Protein AF-A0A7X6NYE7-F1 (afdb_monomer_lite)

Secondary structure (DSSP, 8-state):
-HHHHHHHHHHHHHH-GGGHHHHHHHHTTEEEEEEEESSS-----TTHHHHHHHTS---HHHHHHHHTTS-HHHHHHHH---EEEEEEETTEEEEEEEEEE-SSS---HHHHHHHHHHHHHHEEEEEE-SS-EEEEETTEEEEEES-------HHHHHHHHHHHHHHHHHHHHHTT--SSS-HHHHHHHHHHHHTT--HHHHHHHHHHHHHHHHHHHHT-HHHHHHHH-HHHHHHHHHHHHHHHHHS-SHHHHHHTTT-HHHHHHHHHHHHHHHHHHHHHHTT-

pLDDT: mean 78.17, std 15.84, range [36.16, 97.31]

Radius of gyration: 19.7 Å; ch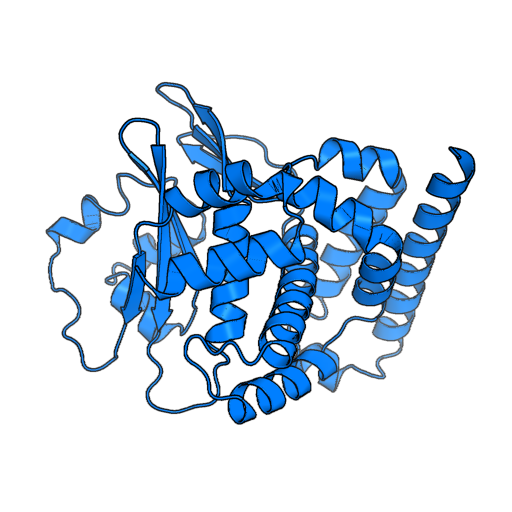ains: 1; bounding box: 49×48×48 Å

Sequence (284 aa):
MEIIDQIKKIFIKFYGKEYEELIVKRLSSLEGIIFYDKKTNVISDTSSKKSYLQHYGITDMNNKIIAEEIPFSKYIIRNGFPGMMSWVEKGNLKTIIYFPRKDQSSINYDYVLIHELLHVLDEHIIIQDEDKVVTRGGFSTMTLVGDYEVEDYEWFNELIHQRISEEIMEYTINLQINLYNTKEERIIAKNKYLKDQNPVIEQFYQTFKQKLIEYKINGHLEKLINDLGKDNFLQFNSWLNKYYTKYSSPTIREIKFNDDERQIMIGEGLSIVAKMRENINYFK

Structure (mmCIF, N/CA/C/O backbone):
data_AF-A0A7X6NYE7-F1
#
_entry.id   AF-A0A7X6NYE7-F1
#
loop_
_atom_site.group_PDB
_atom_site.id
_atom_site.type_symbol
_atom_site.label_atom_id
_atom_site.label_alt_id
_atom_site.label_comp_id
_atom_site.label_asym_id
_atom_site.label_entity_id
_atom_site.label_seq_id
_atom_site.pdbx_PDB_ins_code
_atom_site.Cartn_x
_atom_site.Cartn_y
_atom_site.Cartn_z
_atom_site.occupancy
_atom_site.B_iso_or_equiv
_atom_site.auth_seq_id
_atom_site.auth_comp_id
_atom_site.auth_asym_id
_atom_site.auth_atom_id
_atom_site.pdbx_PDB_model_num
ATOM 1 N N . MET A 1 1 ? -1.422 2.726 23.837 1.00 48.75 1 MET A N 1
ATOM 2 C CA . MET A 1 1 ? -1.817 4.127 23.565 1.00 48.75 1 MET A CA 1
ATOM 3 C C . MET A 1 1 ? -0.652 4.953 23.033 1.00 48.75 1 MET A C 1
ATOM 5 O O . MET A 1 1 ? -0.804 5.505 21.959 1.00 48.75 1 MET A O 1
ATOM 9 N N . GLU A 1 2 ? 0.525 4.953 23.670 1.00 68.69 2 GLU A N 1
ATOM 10 C CA . GLU A 1 2 ? 1.663 5.802 23.252 1.00 68.69 2 GLU A CA 1
ATOM 11 C C . GLU A 1 2 ? 2.150 5.588 21.801 1.00 68.69 2 GLU A C 1
ATOM 13 O O . GLU A 1 2 ? 2.386 6.555 21.081 1.00 68.69 2 GLU A O 1
ATOM 18 N N . ILE A 1 3 ? 2.226 4.337 21.331 1.00 72.38 3 ILE A N 1
ATOM 19 C CA . ILE A 1 3 ? 2.689 4.006 19.968 1.00 72.38 3 ILE A CA 1
ATOM 20 C C . ILE A 1 3 ? 1.735 4.538 18.886 1.00 72.38 3 ILE A C 1
ATOM 22 O O . ILE A 1 3 ? 2.186 5.098 17.891 1.00 72.38 3 ILE A O 1
ATOM 26 N N . ILE A 1 4 ? 0.418 4.443 19.095 1.00 77.31 4 ILE A N 1
ATOM 27 C CA . ILE A 1 4 ? -0.579 4.924 18.123 1.00 77.31 4 ILE A CA 1
ATOM 28 C C . ILE A 1 4 ? -0.537 6.445 17.993 1.00 77.31 4 ILE A C 1
ATOM 30 O O . ILE A 1 4 ? -0.649 6.972 16.889 1.00 77.31 4 ILE A O 1
ATOM 34 N N . ASP A 1 5 ? -0.308 7.162 19.091 1.00 83.44 5 ASP A N 1
ATOM 35 C CA . ASP A 1 5 ? -0.161 8.616 19.038 1.00 83.44 5 ASP A CA 1
ATOM 36 C C . ASP A 1 5 ? 1.131 9.037 18.327 1.00 83.44 5 ASP A C 1
ATOM 38 O O . ASP A 1 5 ? 1.150 10.051 17.624 1.00 83.44 5 ASP A O 1
ATOM 42 N N . GLN A 1 6 ? 2.207 8.251 18.447 1.00 82.62 6 GLN A N 1
ATOM 43 C CA . GLN A 1 6 ? 3.420 8.453 17.651 1.00 82.62 6 GLN A CA 1
ATOM 44 C C . GLN A 1 6 ? 3.164 8.199 16.158 1.00 82.62 6 GLN A C 1
ATOM 46 O O . GLN A 1 6 ? 3.546 9.030 15.336 1.00 82.62 6 GLN A O 1
ATOM 51 N N . ILE A 1 7 ? 2.458 7.122 15.805 1.00 85.88 7 ILE A N 1
ATOM 52 C CA . ILE A 1 7 ? 2.078 6.801 14.418 1.00 85.88 7 ILE A CA 1
ATOM 53 C C . ILE A 1 7 ? 1.218 7.906 13.809 1.00 85.88 7 ILE A C 1
ATOM 55 O O . ILE A 1 7 ? 1.523 8.379 12.718 1.00 85.88 7 ILE A O 1
ATOM 59 N N . LYS A 1 8 ? 0.194 8.384 14.527 1.00 90.44 8 LYS A N 1
ATOM 60 C CA . LYS A 1 8 ? -0.634 9.515 14.079 1.00 90.44 8 LYS A CA 1
ATOM 61 C C . LYS A 1 8 ? 0.237 10.722 13.751 1.00 90.44 8 LYS A C 1
ATOM 63 O O . LYS A 1 8 ? 0.111 11.290 12.674 1.00 90.44 8 LYS A O 1
ATOM 68 N N . LYS A 1 9 ? 1.173 11.084 14.635 1.00 89.88 9 LYS A N 1
ATOM 69 C CA . LYS A 1 9 ? 2.107 12.196 14.392 1.00 89.88 9 LYS A CA 1
ATOM 70 C C . LYS A 1 9 ? 2.993 11.956 13.169 1.00 89.88 9 LYS A C 1
ATOM 72 O O . LYS A 1 9 ? 3.244 12.905 12.432 1.00 89.88 9 LYS A O 1
ATOM 77 N N . ILE A 1 10 ? 3.471 10.728 12.957 1.00 90.69 10 ILE A N 1
ATOM 78 C CA . ILE A 1 10 ? 4.264 10.361 11.775 1.00 90.69 10 ILE A CA 1
ATOM 79 C C . ILE A 1 10 ? 3.429 10.552 10.506 1.00 90.69 10 ILE A C 1
ATOM 81 O O . ILE A 1 10 ? 3.863 11.262 9.604 1.00 90.69 10 ILE A O 1
ATOM 85 N N . PHE A 1 11 ? 2.223 9.987 10.458 1.00 92.88 11 PHE A N 1
ATOM 86 C CA . PHE A 1 11 ? 1.349 10.069 9.288 1.00 92.88 11 PHE A CA 1
ATOM 87 C C . PHE A 1 11 ? 0.887 11.499 9.012 1.00 92.88 11 PHE A C 1
ATOM 89 O O . PHE A 1 11 ? 0.953 11.928 7.869 1.00 92.88 11 PHE A O 1
ATOM 96 N N . ILE A 1 12 ? 0.517 12.277 10.034 1.00 93.62 12 ILE A N 1
ATOM 97 C CA . ILE A 1 12 ? 0.146 13.694 9.871 1.00 93.62 12 ILE A CA 1
ATOM 98 C C . ILE A 1 12 ? 1.310 14.493 9.285 1.00 93.62 12 ILE A C 1
ATOM 100 O O . ILE A 1 12 ? 1.116 15.335 8.415 1.00 93.62 12 ILE A O 1
ATOM 104 N N . LYS A 1 13 ? 2.539 14.238 9.742 1.00 91.25 13 LYS A N 1
ATOM 105 C CA . LYS A 1 13 ? 3.715 14.913 9.188 1.00 91.25 13 LYS A CA 1
ATOM 106 C C . LYS A 1 13 ? 4.040 14.475 7.760 1.00 91.25 13 LYS A C 1
ATOM 108 O O . LYS A 1 13 ? 4.540 15.294 6.999 1.00 91.25 13 LYS A O 1
ATOM 113 N N . PHE A 1 14 ? 3.805 13.208 7.427 1.00 92.62 14 PHE A N 1
ATOM 114 C CA . PHE A 1 14 ? 4.078 12.660 6.101 1.00 92.62 14 PHE A CA 1
ATOM 115 C C . PHE A 1 14 ? 3.041 13.107 5.063 1.00 92.62 14 PHE A C 1
ATOM 117 O O . PHE A 1 14 ? 3.412 13.610 4.008 1.00 92.62 14 PHE A O 1
ATOM 124 N N . TYR A 1 15 ? 1.753 12.946 5.372 1.00 91.75 15 TYR A N 1
ATOM 125 C CA . TYR A 1 15 ? 0.650 13.256 4.462 1.00 91.75 15 TYR A CA 1
ATOM 126 C C . TYR A 1 15 ? 0.283 14.739 4.441 1.00 91.75 15 TYR A C 1
ATOM 128 O O . TYR A 1 15 ? -0.167 15.223 3.410 1.00 91.75 15 TYR A O 1
ATOM 136 N N . GLY A 1 16 ? 0.465 15.451 5.555 1.00 92.69 16 GLY A N 1
ATOM 137 C CA . GLY A 1 16 ? 0.069 16.849 5.699 1.00 92.69 16 GLY A CA 1
ATOM 138 C C . GLY A 1 16 ? -0.946 17.065 6.821 1.00 92.69 16 GLY A C 1
ATOM 139 O O . GLY A 1 16 ? -1.713 16.174 7.203 1.00 92.69 16 GLY A O 1
ATOM 140 N N . LYS A 1 17 ? -0.940 18.281 7.377 1.00 94.50 17 LYS A N 1
ATOM 141 C CA . LYS A 1 17 ? -1.809 18.672 8.497 1.00 94.50 17 LYS A CA 1
ATOM 142 C C . LYS A 1 17 ? -3.280 18.723 8.084 1.00 94.50 17 LYS A C 1
ATOM 144 O O . LYS A 1 17 ? -4.149 18.445 8.901 1.00 94.50 17 LYS A O 1
ATOM 149 N N . GLU A 1 18 ? -3.544 19.021 6.819 1.00 94.81 18 GLU A N 1
ATOM 150 C CA . GLU A 1 18 ? -4.865 19.018 6.199 1.00 94.81 18 GLU A CA 1
ATOM 151 C C . GLU A 1 18 ? -5.577 17.657 6.281 1.00 94.81 18 GLU A C 1
ATOM 153 O O . GLU A 1 18 ? -6.804 17.616 6.276 1.00 94.81 18 GLU A O 1
ATOM 158 N N . TYR A 1 19 ? -4.835 16.552 6.431 1.00 94.56 19 TYR A N 1
ATOM 159 C CA . TYR A 1 19 ? -5.396 15.204 6.564 1.00 94.56 19 TYR A CA 1
ATOM 160 C C . TYR A 1 19 ? -5.522 14.725 8.014 1.00 94.56 19 TYR A C 1
ATOM 162 O O . TYR A 1 19 ? -5.900 13.578 8.242 1.00 94.56 19 TYR A O 1
ATOM 170 N N . GLU A 1 20 ? -5.215 15.557 9.013 1.00 95.88 20 GLU A N 1
ATOM 171 C CA . GLU A 1 20 ? -5.175 15.125 10.414 1.00 95.88 20 GLU A CA 1
ATOM 172 C C . GLU A 1 20 ? -6.483 14.501 10.896 1.00 95.88 20 GLU A C 1
ATOM 174 O O . GLU A 1 20 ? -6.457 13.412 11.470 1.00 95.88 20 GLU A O 1
ATOM 179 N N . GLU A 1 21 ? -7.620 15.150 10.648 1.00 95.19 21 GLU A N 1
ATOM 180 C CA . GLU A 1 21 ? -8.920 14.632 11.081 1.00 95.19 21 GLU A CA 1
ATOM 181 C C . GLU A 1 21 ? -9.211 13.265 10.453 1.00 95.19 21 GLU A C 1
ATOM 183 O O . GLU A 1 21 ? -9.663 12.344 11.137 1.00 95.19 21 GLU A O 1
ATOM 188 N N . LEU A 1 22 ? -8.886 13.107 9.166 1.00 92.50 22 LEU A N 1
ATOM 189 C CA . LEU A 1 22 ? -9.061 11.857 8.436 1.00 92.50 22 LEU A CA 1
ATOM 190 C C . LEU A 1 22 ? -8.153 10.752 8.989 1.00 92.50 22 LEU A C 1
ATOM 192 O O . LEU A 1 22 ? -8.627 9.645 9.242 1.00 92.50 22 LEU A O 1
ATOM 196 N N . ILE A 1 23 ? -6.877 11.061 9.232 1.00 94.81 23 ILE A N 1
ATOM 197 C CA . ILE A 1 23 ? -5.892 10.132 9.803 1.00 94.81 23 ILE A CA 1
ATOM 198 C C . ILE A 1 23 ? -6.339 9.672 11.190 1.00 94.81 23 ILE A C 1
ATOM 200 O O . ILE A 1 23 ? -6.353 8.475 11.474 1.00 94.81 23 ILE A O 1
ATOM 204 N N . VAL A 1 24 ? -6.733 10.610 12.056 1.00 93.81 24 VAL A N 1
ATOM 205 C CA . VAL A 1 24 ? -7.196 10.303 13.415 1.00 93.81 24 VAL A CA 1
ATOM 206 C C . VAL A 1 24 ? -8.453 9.441 13.372 1.00 93.81 24 VAL A C 1
ATOM 208 O O . VAL A 1 24 ? -8.525 8.449 14.098 1.00 93.81 24 VAL A O 1
ATOM 211 N N . LYS A 1 25 ? -9.414 9.788 12.508 1.00 92.06 25 LYS A N 1
ATOM 212 C CA . LYS A 1 25 ? -10.648 9.024 12.326 1.00 92.06 25 LYS A CA 1
ATOM 213 C C . LYS A 1 25 ? -10.358 7.601 11.861 1.00 92.06 25 LYS A C 1
ATOM 215 O O . LYS A 1 25 ? -10.848 6.663 12.479 1.00 92.06 25 LYS A O 1
ATOM 220 N N . ARG A 1 26 ? -9.574 7.407 10.802 1.00 90.06 26 ARG A N 1
ATOM 221 C CA . ARG A 1 26 ? -9.364 6.068 10.231 1.00 90.06 26 ARG A CA 1
ATOM 222 C C . ARG A 1 26 ? -8.519 5.167 11.120 1.00 90.06 26 ARG A C 1
ATOM 224 O O . ARG A 1 26 ? -8.895 4.023 11.341 1.00 90.06 26 ARG A O 1
ATOM 231 N N . LEU A 1 27 ? -7.483 5.707 11.764 1.00 91.44 27 LEU A N 1
ATOM 232 C CA . LEU A 1 27 ? -6.701 4.955 12.751 1.00 91.44 27 LEU A CA 1
ATOM 233 C C . LEU A 1 27 ? -7.477 4.628 14.038 1.00 91.44 27 LEU A C 1
ATOM 235 O O . LEU A 1 27 ? -6.984 3.848 14.847 1.00 91.44 27 LEU A O 1
ATOM 239 N N . SER A 1 28 ? -8.671 5.194 14.253 1.00 89.44 28 SER A N 1
ATOM 240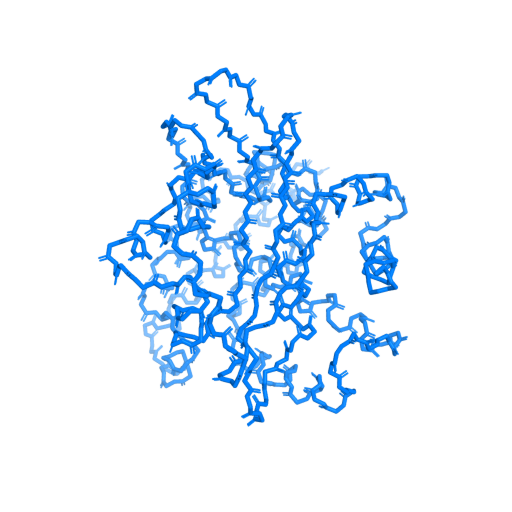 C CA . SER A 1 28 ? -9.531 4.809 15.383 1.00 89.44 28 SER A CA 1
ATOM 241 C C . SER A 1 28 ? -10.208 3.445 15.202 1.00 89.44 28 SER A C 1
ATOM 243 O O . SER A 1 28 ? -10.728 2.905 16.175 1.00 89.44 28 SER A O 1
ATOM 245 N N . SER A 1 29 ? -10.175 2.881 13.987 1.00 86.50 29 SER A N 1
ATOM 246 C CA . SER A 1 29 ? -10.605 1.502 13.720 1.00 86.50 29 SER A CA 1
ATOM 247 C C . SER A 1 29 ? -9.659 0.470 14.338 1.00 86.50 29 SER A C 1
ATOM 249 O O . SER A 1 29 ? -10.068 -0.660 14.586 1.00 86.50 29 SER A O 1
ATOM 251 N N . LEU A 1 30 ? -8.406 0.844 14.623 1.00 86.25 30 LEU A N 1
ATOM 252 C CA . LEU A 1 30 ? -7.424 -0.063 15.197 1.00 86.25 30 LEU A CA 1
ATOM 253 C C . LEU A 1 30 ? -7.757 -0.388 16.658 1.00 86.25 30 LEU A C 1
ATOM 255 O O . LEU A 1 30 ? -7.584 0.439 17.553 1.00 86.25 30 LEU A O 1
ATOM 259 N N . GLU A 1 31 ? -8.125 -1.638 16.901 1.00 83.25 31 GLU A N 1
ATOM 260 C CA . GLU A 1 31 ? -8.411 -2.178 18.229 1.00 83.25 31 GLU A CA 1
ATOM 261 C C . GLU A 1 31 ? -7.133 -2.599 18.963 1.00 83.25 31 GLU A C 1
ATOM 263 O O . GLU A 1 31 ? -7.048 -2.526 20.190 1.00 83.25 31 GLU A O 1
ATOM 268 N N . GLY A 1 32 ? -6.095 -3.013 18.229 1.00 78.56 32 GLY A N 1
ATOM 269 C CA . GLY A 1 32 ? -4.819 -3.357 18.843 1.00 78.56 32 GLY A CA 1
ATOM 270 C C . GLY A 1 32 ? -3.820 -4.051 17.928 1.00 78.56 32 GLY A C 1
ATOM 271 O O . GLY A 1 32 ? -4.101 -4.389 16.780 1.00 78.56 32 GLY A O 1
ATOM 272 N N . ILE A 1 33 ? -2.629 -4.271 18.489 1.00 76.88 33 ILE A N 1
ATOM 273 C CA . ILE A 1 33 ? -1.533 -5.014 17.867 1.00 76.88 33 ILE A CA 1
ATOM 274 C C . ILE A 1 33 ? -1.280 -6.267 18.707 1.00 76.88 33 ILE A C 1
ATOM 276 O O . ILE A 1 33 ? -1.032 -6.169 19.911 1.00 76.88 33 ILE A O 1
ATOM 280 N N . ILE A 1 34 ? -1.335 -7.439 18.078 1.00 76.00 34 ILE A N 1
ATOM 281 C CA . ILE A 1 34 ? -1.208 -8.742 18.735 1.00 76.00 34 ILE A CA 1
ATOM 282 C C . ILE A 1 34 ? 0.107 -9.404 18.321 1.00 76.00 34 ILE A C 1
ATOM 284 O O . ILE A 1 34 ? 0.413 -9.532 17.139 1.00 76.00 34 ILE A O 1
ATOM 288 N N . PHE A 1 35 ? 0.868 -9.887 19.303 1.00 71.69 35 PHE A N 1
ATOM 289 C CA . PHE A 1 35 ? 2.100 -10.645 19.079 1.00 71.69 35 PHE A CA 1
ATOM 290 C C . PHE A 1 35 ? 1.922 -12.092 19.549 1.00 71.69 35 PHE A C 1
ATOM 292 O O . PHE A 1 35 ? 1.631 -12.333 20.721 1.00 71.69 35 PHE A O 1
ATOM 299 N N . TYR A 1 36 ? 2.135 -13.061 18.659 1.00 69.81 36 TYR A N 1
ATOM 300 C CA . TYR A 1 36 ? 2.022 -14.489 18.967 1.00 69.81 36 TYR A CA 1
ATOM 301 C C . TYR A 1 36 ? 3.393 -15.125 19.214 1.00 69.81 36 TYR A C 1
ATOM 303 O O . TYR A 1 36 ? 4.182 -15.270 18.288 1.00 69.81 36 TYR A O 1
ATOM 311 N N . ASP A 1 37 ? 3.683 -15.531 20.450 1.00 63.69 37 ASP A N 1
ATOM 312 C CA . ASP A 1 37 ? 4.923 -16.227 20.820 1.00 63.69 37 ASP A CA 1
ATOM 313 C C . ASP A 1 37 ? 4.744 -17.750 20.737 1.00 63.69 37 ASP A C 1
ATOM 315 O O . ASP A 1 37 ? 3.689 -18.280 21.083 1.00 63.69 37 ASP A O 1
ATOM 319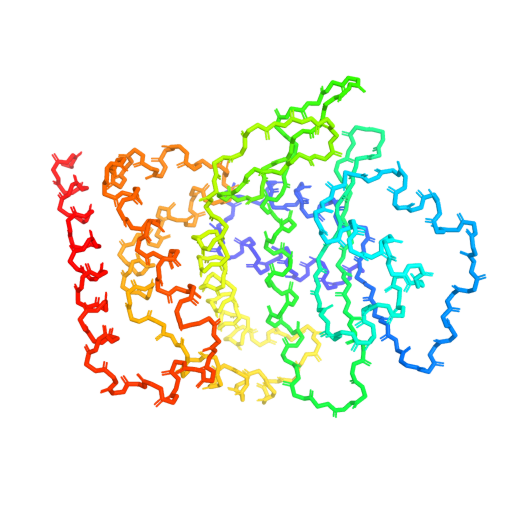 N N . LYS A 1 38 ? 5.795 -18.476 20.336 1.00 57.62 38 LYS A N 1
ATOM 320 C CA . LYS A 1 38 ? 5.838 -19.947 20.418 1.00 57.62 38 LYS A CA 1
ATOM 321 C C . LYS A 1 38 ? 5.667 -20.458 21.855 1.00 57.62 38 LYS A C 1
ATOM 323 O O . LYS A 1 38 ? 5.279 -21.609 22.035 1.00 57.62 38 LYS A O 1
ATOM 328 N N . LYS A 1 39 ? 6.004 -19.637 22.861 1.00 50.94 39 LYS A N 1
ATOM 329 C CA . LYS A 1 39 ? 5.979 -19.988 24.291 1.00 50.94 39 LYS A CA 1
ATOM 330 C C . LYS A 1 39 ? 4.710 -19.564 25.030 1.00 50.94 39 LYS A C 1
ATOM 332 O O . LYS A 1 39 ? 4.461 -20.095 26.110 1.00 50.94 39 LYS A O 1
ATOM 337 N N . THR A 1 40 ? 3.920 -18.619 24.512 1.00 47.50 40 THR A N 1
ATOM 338 C CA . THR A 1 40 ? 2.621 -18.308 25.122 1.00 47.50 40 THR A CA 1
ATOM 339 C C . THR A 1 40 ? 1.642 -19.406 24.747 1.00 47.50 40 THR A C 1
ATOM 341 O O . THR A 1 40 ? 1.503 -19.741 23.572 1.00 47.50 40 THR A O 1
ATOM 344 N N . ASN A 1 41 ? 0.975 -19.985 25.751 1.00 42.19 41 ASN A N 1
ATOM 345 C CA . ASN A 1 41 ? -0.091 -20.956 25.533 1.00 42.19 41 ASN A CA 1
ATOM 346 C C . ASN A 1 41 ? -1.036 -20.418 24.457 1.00 42.19 41 ASN A C 1
ATOM 348 O O . ASN A 1 41 ? -1.656 -19.367 24.630 1.00 42.19 41 ASN A O 1
ATOM 352 N N . VAL A 1 42 ? -1.101 -21.142 23.338 1.00 45.78 42 VAL A N 1
ATOM 353 C CA . VAL A 1 42 ? -2.148 -21.015 22.327 1.00 45.78 42 VAL A CA 1
ATOM 354 C C . VAL A 1 42 ? -3.457 -20.933 23.098 1.00 45.78 42 VAL A C 1
ATOM 356 O O . VAL A 1 42 ? -3.772 -21.880 23.817 1.00 45.78 42 VAL A O 1
ATOM 359 N N . ILE A 1 43 ? -4.160 -19.797 23.019 1.00 42.56 43 ILE A N 1
ATOM 360 C CA . ILE A 1 43 ? -5.448 -19.619 23.698 1.00 42.56 43 ILE A CA 1
ATOM 361 C C . ILE A 1 43 ? -6.306 -20.825 23.310 1.00 42.56 43 ILE A C 1
ATOM 363 O O . ILE A 1 43 ? -6.645 -21.005 22.140 1.00 42.56 43 ILE A O 1
ATOM 367 N N . SER A 1 44 ? -6.574 -21.703 24.276 1.00 37.28 44 SER A N 1
ATOM 368 C CA . SER A 1 44 ? -7.217 -23.004 24.073 1.00 37.28 44 SER A CA 1
ATOM 369 C C . SER A 1 44 ? -8.730 -22.874 23.948 1.00 37.28 44 SER A C 1
ATOM 371 O O . SER A 1 44 ? -9.468 -23.792 24.302 1.00 37.28 44 SER A O 1
ATOM 373 N N . ASP A 1 45 ? -9.206 -21.713 23.510 1.00 37.91 45 ASP A N 1
ATOM 374 C CA . ASP A 1 45 ? -10.611 -21.385 23.585 1.00 37.91 45 ASP A CA 1
ATOM 375 C C . ASP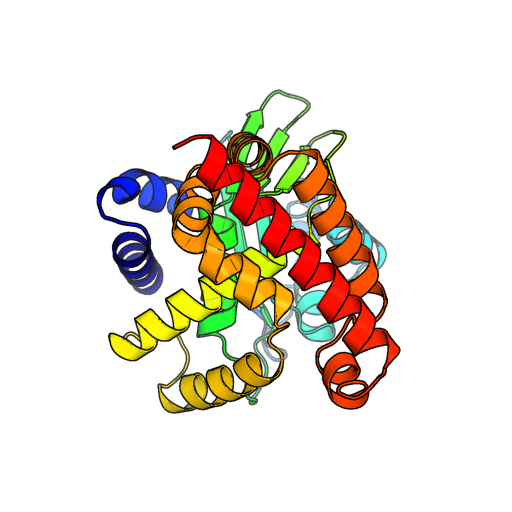 A 1 45 ? -11.282 -21.657 22.243 1.00 37.91 45 ASP A C 1
ATOM 377 O O . ASP A 1 45 ? -11.280 -20.847 21.315 1.00 37.91 45 ASP A O 1
ATOM 381 N N . THR A 1 46 ? -11.843 -22.856 22.133 1.00 38.81 46 THR A N 1
ATOM 382 C CA . THR A 1 46 ? -12.678 -23.285 21.008 1.00 38.81 46 THR A CA 1
ATOM 383 C C . THR A 1 46 ? -13.932 -22.420 20.835 1.00 38.81 46 THR A C 1
ATOM 385 O O . THR A 1 46 ? -14.476 -22.399 19.731 1.00 38.81 46 THR A O 1
ATOM 388 N N . SER A 1 47 ? -14.353 -21.648 21.849 1.00 37.12 47 SER A N 1
ATOM 389 C CA . SER A 1 47 ? -15.472 -20.699 21.737 1.00 37.12 47 SER A CA 1
ATOM 390 C C . SER A 1 47 ? -15.109 -19.445 20.924 1.00 37.12 47 SER A C 1
ATOM 392 O O . SER A 1 47 ? -15.920 -18.958 20.136 1.00 37.12 47 SER A O 1
ATOM 394 N N . SER A 1 48 ? -13.849 -19.000 21.002 1.00 43.72 48 SER A N 1
ATOM 395 C CA . SER A 1 48 ? -13.315 -17.891 20.197 1.00 43.72 48 SER A CA 1
ATOM 396 C C . SER A 1 48 ? -13.177 -18.236 18.710 1.00 43.72 48 SER A C 1
ATOM 398 O O . SER A 1 48 ? -13.215 -17.349 17.868 1.00 43.72 48 SER A O 1
ATOM 400 N N . LYS A 1 49 ? -13.077 -19.532 18.372 1.00 41.81 49 LYS A N 1
ATOM 401 C CA . LYS A 1 49 ? -12.885 -20.041 17.001 1.00 41.81 49 LYS A CA 1
ATOM 402 C C . LYS A 1 49 ? -14.086 -19.756 16.085 1.00 41.81 49 LYS A C 1
ATOM 404 O O . LYS A 1 49 ? -13.915 -19.703 14.874 1.00 41.81 49 LYS A O 1
ATOM 409 N N . LYS A 1 50 ? -15.287 -19.626 16.665 1.00 36.94 50 LYS A N 1
ATOM 410 C CA . LYS A 1 50 ? -16.546 -19.342 15.960 1.00 36.94 50 LYS A CA 1
ATOM 411 C C . LYS A 1 50 ? -17.021 -17.902 16.154 1.00 36.94 50 LYS A C 1
ATOM 413 O O . LYS A 1 50 ? -17.680 -17.402 15.265 1.00 36.94 50 LYS A O 1
ATOM 418 N N . SER A 1 51 ? -16.717 -17.230 17.267 1.00 39.78 51 SER A N 1
ATOM 419 C CA . SER A 1 51 ? -17.135 -15.832 17.460 1.00 39.78 51 SER A CA 1
ATOM 420 C C . SER A 1 51 ? -16.206 -14.825 16.771 1.00 39.78 51 SER A C 1
ATOM 422 O O . SER A 1 51 ? -16.708 -13.943 16.080 1.00 39.78 51 SER A O 1
ATOM 424 N N . TYR A 1 52 ? -14.876 -15.003 16.829 1.00 39.62 52 TYR A N 1
ATOM 425 C CA . TYR A 1 52 ? -14.005 -14.488 15.758 1.00 39.62 52 TYR A CA 1
ATOM 426 C C . TYR A 1 52 ? -14.365 -15.250 14.459 1.00 39.62 52 TYR A C 1
ATOM 428 O O . TYR A 1 52 ? -15.150 -16.161 14.537 1.00 39.62 52 TYR A O 1
ATOM 436 N N . LEU A 1 53 ? -13.879 -15.014 13.249 1.00 39.09 53 LEU A N 1
ATOM 437 C CA . LEU A 1 53 ? -14.319 -15.731 12.016 1.00 39.09 53 LEU A CA 1
ATOM 438 C C . LEU A 1 53 ? -15.827 -15.661 11.612 1.00 39.09 53 LEU A C 1
ATOM 440 O O . LEU A 1 53 ? -16.071 -15.270 10.480 1.00 39.09 53 LEU A O 1
ATOM 444 N N . GLN A 1 54 ? -16.852 -15.960 12.439 1.00 36.94 54 GLN A N 1
ATOM 445 C CA . GLN A 1 54 ? -18.277 -15.807 12.026 1.00 36.94 54 GLN A CA 1
ATOM 446 C C . GLN A 1 54 ? -18.737 -14.342 11.936 1.00 36.94 54 GLN A C 1
ATOM 448 O O . GLN A 1 54 ? -19.724 -14.068 11.264 1.00 36.94 54 GLN A O 1
ATOM 453 N N . HIS A 1 55 ? -18.033 -13.403 12.578 1.00 36.16 55 HIS A N 1
ATOM 454 C CA . HIS A 1 55 ? -18.259 -11.956 12.417 1.00 36.16 55 HIS A CA 1
ATOM 455 C C . HIS A 1 55 ? -17.505 -11.349 11.213 1.00 36.16 55 HIS A C 1
ATOM 457 O O . HIS A 1 55 ? -17.514 -10.132 11.042 1.00 36.16 55 HIS A O 1
ATOM 463 N N . TYR A 1 56 ? -16.808 -12.163 10.413 1.00 40.41 56 TYR A N 1
ATOM 464 C CA . TYR A 1 56 ? -15.824 -11.699 9.437 1.00 40.41 56 TYR A CA 1
ATOM 465 C C . TYR A 1 56 ? -16.258 -12.057 8.025 1.00 40.41 56 TYR A C 1
ATOM 467 O O . TYR A 1 56 ? -16.720 -13.168 7.762 1.00 40.41 56 TYR A O 1
ATOM 475 N N . GLY A 1 57 ? -16.010 -11.131 7.106 1.00 36.69 57 GLY A N 1
ATOM 476 C CA . GLY A 1 57 ? -16.004 -11.434 5.688 1.00 36.69 57 GLY A CA 1
ATOM 477 C C . GLY A 1 57 ? -14.999 -12.500 5.357 1.00 36.69 57 GLY A C 1
ATOM 478 O O . GLY A 1 57 ? -13.841 -12.464 5.782 1.00 36.69 57 GLY A O 1
ATOM 479 N N . ILE A 1 58 ? -15.470 -13.486 4.617 1.00 36.28 58 ILE A N 1
ATOM 480 C CA . ILE A 1 58 ? -14.673 -14.617 4.198 1.00 36.28 58 ILE A CA 1
ATOM 481 C C . ILE A 1 58 ? -13.747 -14.138 3.073 1.00 36.28 58 ILE A C 1
ATOM 483 O O . ILE A 1 58 ? -14.171 -14.001 1.933 1.00 36.28 58 ILE A O 1
ATOM 487 N N . THR A 1 59 ? -12.476 -13.883 3.390 1.00 45.69 59 THR A N 1
ATOM 488 C CA . THR A 1 59 ? -11.407 -13.794 2.384 1.00 45.69 59 THR A CA 1
ATOM 489 C C . THR A 1 59 ? -10.865 -15.195 2.080 1.00 45.69 59 THR A C 1
ATOM 491 O O . THR A 1 59 ? -11.008 -16.120 2.886 1.00 45.69 59 THR A O 1
ATOM 494 N N . ASP A 1 60 ? -10.171 -15.380 0.956 1.00 46.44 60 ASP A N 1
ATOM 495 C CA . ASP A 1 60 ? -9.539 -16.666 0.615 1.00 46.44 60 ASP A CA 1
ATOM 496 C C . ASP A 1 60 ? -8.515 -17.143 1.659 1.00 46.44 60 ASP A C 1
ATOM 498 O O . ASP A 1 60 ? -8.325 -18.345 1.866 1.00 46.44 60 ASP A O 1
ATOM 502 N N . MET A 1 61 ? -7.871 -16.211 2.366 1.00 52.97 61 MET A N 1
ATOM 503 C CA . MET A 1 61 ? -6.997 -16.529 3.494 1.00 52.97 61 MET A CA 1
ATOM 504 C C . MET A 1 61 ? -7.799 -17.060 4.690 1.00 52.97 61 MET A C 1
ATOM 506 O O . MET A 1 61 ? -7.404 -18.063 5.287 1.00 52.97 61 MET A O 1
ATOM 510 N N . ASN A 1 62 ? -8.955 -16.456 4.990 1.00 53.25 62 ASN A N 1
ATOM 511 C CA . ASN A 1 62 ? -9.867 -16.938 6.029 1.00 53.25 62 ASN A CA 1
ATOM 512 C C . ASN A 1 62 ? -10.381 -18.348 5.696 1.00 53.25 62 ASN A C 1
ATOM 514 O O . ASN A 1 62 ? -10.395 -19.208 6.576 1.00 53.25 62 ASN A O 1
ATOM 518 N N . ASN A 1 63 ? -10.685 -18.630 4.424 1.00 55.16 63 ASN A N 1
ATOM 519 C CA . ASN A 1 63 ? -11.054 -19.970 3.954 1.00 55.16 63 ASN A CA 1
ATOM 520 C C . ASN A 1 63 ? -9.949 -21.006 4.186 1.00 55.16 63 ASN A C 1
ATOM 522 O O . ASN A 1 63 ? -10.226 -22.090 4.696 1.00 55.16 63 ASN A O 1
ATOM 526 N N . LYS A 1 64 ? -8.691 -20.677 3.864 1.00 59.66 64 LYS A N 1
ATOM 527 C CA . LYS A 1 64 ? -7.544 -21.573 4.104 1.00 59.66 64 LYS A CA 1
ATOM 528 C C . LYS A 1 64 ? -7.346 -21.855 5.594 1.00 59.66 64 LYS A C 1
ATOM 530 O O . LYS A 1 64 ? -7.166 -23.006 5.979 1.00 59.66 64 LYS A O 1
ATOM 535 N N . ILE A 1 65 ? -7.450 -20.830 6.440 1.00 57.66 65 ILE A N 1
ATOM 536 C CA . ILE A 1 65 ? -7.325 -20.972 7.898 1.00 57.66 65 ILE A CA 1
ATOM 537 C C . ILE A 1 65 ? -8.452 -21.845 8.466 1.00 57.66 65 ILE A C 1
ATOM 539 O O . ILE A 1 65 ? -8.192 -22.721 9.293 1.00 57.66 65 ILE A O 1
ATOM 543 N N . ILE A 1 66 ? -9.694 -21.627 8.019 1.00 56.84 66 ILE A N 1
ATOM 544 C CA . ILE A 1 66 ? -10.856 -22.435 8.411 1.00 56.84 66 ILE A CA 1
ATOM 545 C C . ILE A 1 66 ? -10.663 -23.892 7.966 1.00 56.84 66 ILE A C 1
ATOM 547 O O . ILE A 1 66 ? -10.878 -24.800 8.770 1.00 56.84 66 ILE A O 1
ATOM 551 N N . ALA A 1 67 ? -10.203 -24.115 6.732 1.00 62.50 67 ALA A N 1
ATOM 552 C CA . ALA A 1 67 ? -9.970 -25.444 6.168 1.00 62.50 67 ALA A CA 1
ATOM 553 C C . ALA A 1 67 ? -8.848 -26.227 6.874 1.00 62.50 67 ALA A C 1
ATOM 555 O O . ALA A 1 67 ? -8.902 -27.452 6.931 1.00 62.50 67 ALA A O 1
ATOM 556 N N . GLU A 1 68 ? -7.842 -25.549 7.434 1.00 62.16 68 GLU A N 1
ATOM 557 C CA . GLU A 1 68 ? -6.757 -26.201 8.179 1.00 62.16 68 GLU A CA 1
ATOM 558 C C . GLU A 1 68 ? -7.155 -26.647 9.600 1.00 62.16 68 GLU A C 1
ATOM 560 O O . GLU A 1 68 ? -6.376 -27.327 10.268 1.00 62.16 68 GLU A O 1
ATOM 565 N N . GLU A 1 69 ? -8.334 -26.254 10.096 1.00 66.69 69 GLU A N 1
ATOM 566 C CA . GLU A 1 69 ? -8.866 -26.573 11.431 1.00 66.69 69 GLU A CA 1
ATOM 567 C C . GLU A 1 69 ? -7.936 -26.248 12.625 1.00 66.69 69 GLU A C 1
ATOM 569 O O . GLU A 1 69 ? -8.189 -26.663 13.764 1.00 66.69 69 GLU A O 1
ATOM 574 N N . ILE A 1 70 ? -6.883 -25.451 12.440 1.00 63.31 70 ILE A N 1
ATOM 575 C CA . ILE A 1 70 ? -5.946 -25.065 13.506 1.00 63.31 70 ILE A CA 1
ATOM 576 C C . ILE A 1 70 ? -6.314 -23.701 14.112 1.00 63.31 70 ILE A C 1
ATOM 578 O O . ILE A 1 70 ? -6.926 -22.873 13.445 1.00 63.31 70 ILE A O 1
ATOM 582 N N . PRO A 1 71 ? -5.963 -23.422 15.384 1.00 67.56 71 PRO A N 1
ATOM 583 C CA . PRO A 1 71 ? -6.145 -22.086 15.953 1.00 67.56 71 PRO A CA 1
ATOM 584 C C . PRO A 1 71 ? -5.400 -21.018 15.137 1.00 67.56 71 PRO A C 1
ATOM 586 O O . PRO A 1 71 ? -4.251 -21.246 14.757 1.00 67.56 71 PRO A O 1
ATOM 589 N N . PHE A 1 72 ? -6.008 -19.844 14.930 1.00 69.56 72 PHE A N 1
ATOM 590 C CA . PHE A 1 72 ? -5.417 -18.737 14.159 1.00 69.56 72 PHE A CA 1
ATOM 591 C C . PHE A 1 72 ? -4.008 -18.363 14.645 1.00 69.56 72 PHE A C 1
ATOM 593 O O . PHE A 1 72 ? -3.069 -18.278 13.860 1.00 69.56 72 PHE A O 1
ATOM 600 N N . SER A 1 73 ? -3.811 -18.285 15.961 1.00 66.19 73 SER A N 1
ATOM 601 C CA . SER A 1 73 ? -2.497 -18.073 16.583 1.00 66.19 73 SER A CA 1
ATOM 602 C C . SER A 1 73 ? -1.450 -19.112 16.158 1.00 66.19 73 SER A C 1
ATOM 604 O O . SER A 1 73 ? -0.296 -18.775 15.901 1.00 66.19 73 SER A O 1
ATOM 606 N N . LYS A 1 74 ? -1.852 -20.381 16.025 1.00 68.06 74 LYS A N 1
ATOM 607 C CA . LYS A 1 74 ? -0.990 -21.472 15.557 1.00 68.06 74 LYS A CA 1
ATOM 608 C C . LYS A 1 74 ? -0.677 -21.338 14.067 1.00 68.06 74 LYS A C 1
ATOM 610 O O . LYS A 1 74 ? 0.451 -21.629 13.682 1.00 68.06 74 LYS A O 1
ATOM 615 N N . TYR A 1 75 ? -1.637 -20.897 13.252 1.00 71.50 75 TYR A N 1
ATOM 616 C CA . TYR A 1 75 ? -1.419 -20.602 11.832 1.00 71.50 75 TYR A CA 1
ATOM 617 C C . TYR A 1 75 ? -0.392 -19.474 11.652 1.00 71.50 75 TYR A C 1
ATOM 619 O O . TYR A 1 75 ? 0.584 -19.653 10.924 1.00 71.50 75 TYR A O 1
ATOM 627 N N . ILE A 1 76 ? -0.539 -18.364 12.386 1.00 71.00 76 ILE A N 1
ATOM 628 C CA . ILE A 1 76 ? 0.397 -17.230 12.337 1.00 71.00 76 ILE A CA 1
ATOM 629 C C . ILE A 1 76 ? 1.807 -17.637 12.777 1.00 71.00 76 ILE A C 1
ATOM 631 O O . ILE A 1 76 ? 2.776 -17.331 12.088 1.00 71.00 76 ILE A O 1
ATOM 635 N N . ILE A 1 77 ? 1.943 -18.389 13.876 1.00 71.06 77 ILE A N 1
ATOM 636 C CA . ILE A 1 77 ? 3.252 -18.878 14.345 1.00 71.06 77 ILE A CA 1
ATOM 637 C C . ILE A 1 77 ? 3.898 -19.835 13.332 1.00 71.06 77 ILE A C 1
ATOM 639 O O . ILE A 1 77 ? 5.107 -19.764 13.114 1.00 71.06 77 ILE A O 1
ATOM 643 N N . ARG A 1 78 ? 3.117 -20.751 12.741 1.00 71.06 78 ARG A N 1
ATOM 644 C CA . ARG A 1 78 ? 3.622 -21.755 11.789 1.00 71.06 78 ARG A CA 1
ATOM 645 C C . ARG A 1 78 ? 4.103 -21.128 10.493 1.00 71.06 78 ARG A C 1
ATOM 647 O O . ARG A 1 78 ? 5.173 -21.485 10.016 1.00 71.06 78 ARG A O 1
ATOM 654 N N . ASN A 1 79 ? 3.301 -20.228 9.939 1.00 68.69 79 ASN A N 1
ATOM 655 C CA . ASN A 1 79 ? 3.555 -19.667 8.621 1.00 68.69 79 ASN A CA 1
ATOM 656 C C . ASN A 1 79 ? 4.394 -18.383 8.683 1.00 68.69 79 ASN A C 1
ATOM 658 O O . ASN A 1 79 ? 4.991 -17.991 7.689 1.00 68.69 79 ASN A O 1
ATOM 662 N N . GLY A 1 80 ? 4.506 -17.756 9.858 1.00 67.75 80 GLY A N 1
ATOM 663 C CA . GLY A 1 80 ? 5.391 -16.616 10.071 1.00 67.75 80 GLY A CA 1
ATOM 664 C C . GLY A 1 80 ? 4.949 -15.341 9.350 1.00 67.75 80 GLY A C 1
ATOM 665 O O . GLY A 1 80 ? 5.785 -14.465 9.135 1.00 67.75 80 GLY A O 1
ATOM 666 N N . PHE A 1 81 ? 3.665 -15.218 9.005 1.00 70.50 81 PHE A N 1
ATOM 667 C CA . PHE A 1 81 ? 3.153 -14.061 8.276 1.00 70.50 81 PHE A CA 1
ATOM 668 C C . PHE A 1 81 ? 2.550 -13.015 9.223 1.00 70.50 81 PHE A C 1
ATOM 670 O O . PHE A 1 81 ? 1.623 -13.344 9.970 1.00 70.50 81 PHE A O 1
ATOM 677 N N . PRO A 1 82 ? 3.064 -11.774 9.223 1.00 77.25 82 PRO A N 1
ATOM 678 C CA . PRO A 1 82 ? 2.334 -10.633 9.756 1.00 77.25 82 PRO A CA 1
ATOM 679 C C . PRO A 1 82 ? 1.158 -10.280 8.835 1.00 77.25 82 PRO A C 1
ATOM 681 O O . PRO A 1 82 ? 1.110 -10.731 7.690 1.00 77.25 82 PRO A O 1
ATOM 684 N N . GLY A 1 83 ? 0.211 -9.501 9.341 1.00 80.00 83 GLY A N 1
ATOM 685 C CA . GLY A 1 83 ? -0.901 -8.997 8.544 1.00 80.00 83 GLY A CA 1
ATOM 686 C C . GLY A 1 83 ? -1.924 -8.257 9.392 1.00 80.00 83 GLY A C 1
ATOM 687 O O . GLY A 1 83 ? -1.743 -8.086 10.605 1.00 80.00 83 GLY A O 1
ATOM 688 N N . MET A 1 84 ? -3.028 -7.880 8.759 1.00 80.75 84 MET A N 1
ATOM 689 C CA . MET A 1 84 ? -4.170 -7.270 9.423 1.00 80.75 84 MET A CA 1
ATOM 690 C C . MET A 1 84 ? -5.465 -8.048 9.203 1.00 80.75 84 MET A C 1
ATOM 692 O O . MET A 1 84 ? -5.606 -8.832 8.266 1.00 80.75 84 MET A O 1
ATOM 696 N N . MET A 1 85 ? -6.421 -7.831 10.098 1.00 77.69 85 MET A N 1
ATOM 697 C CA . MET A 1 85 ? -7.752 -8.413 10.020 1.00 77.69 85 MET A CA 1
ATOM 698 C C . MET A 1 85 ? -8.785 -7.371 10.419 1.00 77.69 85 MET A C 1
ATOM 700 O O . MET A 1 85 ? -8.702 -6.819 11.519 1.00 77.69 85 MET A O 1
ATOM 704 N N . SER A 1 86 ? -9.777 -7.174 9.554 1.00 77.50 86 SER A N 1
ATOM 705 C CA . SER A 1 86 ? -10.827 -6.173 9.728 1.00 77.50 86 SER A CA 1
ATOM 706 C C . SER A 1 86 ? -12.221 -6.790 9.775 1.00 77.50 86 SER A C 1
ATOM 708 O O . SER A 1 86 ? -12.475 -7.835 9.174 1.00 77.50 86 SER A O 1
ATOM 710 N N . TRP A 1 87 ? -13.125 -6.150 10.514 1.00 77.19 87 TRP A N 1
ATOM 711 C CA . TRP A 1 87 ? -14.532 -6.526 10.637 1.00 77.19 87 TRP A CA 1
ATOM 712 C C . TRP A 1 87 ? -15.404 -5.307 10.934 1.00 77.19 87 TRP A C 1
ATOM 714 O O . TRP A 1 87 ? -14.902 -4.231 11.256 1.00 77.19 87 TRP A O 1
ATOM 724 N N . VAL A 1 88 ? -16.725 -5.472 10.843 1.00 79.00 88 VAL A N 1
ATOM 725 C CA . VAL A 1 88 ? -17.680 -4.429 11.229 1.00 79.00 88 VAL A CA 1
ATOM 726 C C . VAL A 1 88 ? -18.404 -4.830 12.504 1.00 79.00 88 VAL A C 1
ATOM 728 O O . VAL A 1 88 ? -19.031 -5.881 12.577 1.00 79.00 88 VAL A O 1
ATOM 731 N N . GLU A 1 89 ? -18.350 -3.965 13.514 1.00 78.62 89 GLU A N 1
ATOM 732 C CA . GLU A 1 89 ? -19.108 -4.114 14.753 1.00 78.62 89 GLU A CA 1
ATOM 733 C C . GLU A 1 89 ? -19.967 -2.869 14.982 1.00 78.62 89 GLU A C 1
ATOM 735 O O . GLU A 1 89 ? -19.461 -1.745 15.048 1.00 78.62 89 GLU A O 1
ATOM 740 N N . LYS A 1 90 ? -21.289 -3.062 15.101 1.00 81.38 90 LYS A N 1
ATOM 741 C CA . LYS A 1 90 ? -22.267 -1.972 15.304 1.00 81.38 90 LYS A CA 1
ATOM 742 C C . LYS A 1 90 ? -22.089 -0.829 14.290 1.00 81.38 90 LYS A C 1
ATOM 744 O O . LYS A 1 90 ? -22.143 0.344 14.648 1.00 81.38 90 LYS A O 1
ATOM 749 N N . GLY A 1 91 ? -21.820 -1.190 13.035 1.00 78.19 91 GLY A N 1
ATOM 750 C CA . GLY A 1 91 ? -21.606 -0.259 11.928 1.00 78.19 91 GLY A CA 1
ATOM 751 C C . GLY A 1 91 ? -20.284 0.504 11.934 1.00 78.19 91 GLY A C 1
ATOM 752 O O . GLY A 1 91 ? -20.145 1.475 11.202 1.00 78.19 91 GLY A O 1
ATOM 753 N N . ASN A 1 92 ? -19.310 0.080 12.739 1.00 81.62 92 ASN A N 1
ATOM 754 C CA . ASN A 1 92 ? -17.972 0.656 12.737 1.00 81.62 92 ASN A CA 1
ATOM 755 C C . ASN A 1 92 ? -16.961 -0.372 12.244 1.00 81.62 92 ASN A C 1
ATOM 757 O O . ASN A 1 92 ? -16.981 -1.514 12.699 1.00 81.62 92 ASN A O 1
ATOM 761 N N . LEU A 1 93 ? -16.060 0.058 11.358 1.00 84.50 93 LEU A N 1
ATOM 762 C CA . LEU A 1 93 ? -14.897 -0.731 10.972 1.00 84.50 93 LEU A CA 1
ATOM 763 C C . LEU A 1 93 ? -13.957 -0.866 12.169 1.00 84.50 93 LEU A C 1
ATOM 765 O O . LEU A 1 93 ? -13.618 0.129 12.815 1.00 84.50 93 LEU A O 1
ATOM 769 N N . LYS A 1 94 ? -13.548 -2.097 12.433 1.00 82.75 94 LYS A N 1
ATOM 770 C CA . LYS A 1 94 ? -12.627 -2.504 13.483 1.00 82.75 94 LYS A CA 1
ATOM 771 C C . LYS A 1 94 ? -11.510 -3.321 12.861 1.00 82.75 94 LYS A C 1
ATOM 773 O O . LYS A 1 94 ? -11.782 -4.145 11.993 1.00 82.75 94 LYS A O 1
ATOM 778 N N . THR A 1 95 ? -10.283 -3.126 13.326 1.00 82.81 95 THR A N 1
ATOM 779 C CA . THR A 1 95 ? -9.103 -3.773 12.755 1.00 82.81 95 THR A CA 1
ATOM 780 C C . THR A 1 95 ? -8.119 -4.176 13.842 1.00 82.81 95 THR A C 1
ATOM 782 O O . THR A 1 95 ? -7.877 -3.438 14.795 1.00 82.81 95 THR A O 1
ATOM 785 N N . ILE A 1 96 ? -7.509 -5.346 13.691 1.00 80.94 96 ILE A N 1
ATOM 786 C CA . ILE A 1 96 ? -6.334 -5.762 14.460 1.00 80.94 96 ILE A CA 1
ATOM 787 C C . ILE A 1 96 ? -5.165 -5.995 13.516 1.00 80.94 96 ILE A C 1
ATOM 789 O O . ILE A 1 96 ? -5.345 -6.473 12.399 1.00 80.94 96 ILE A O 1
ATOM 793 N N . ILE A 1 97 ? -3.958 -5.717 13.998 1.00 81.50 97 ILE A N 1
ATOM 794 C CA . ILE A 1 97 ? -2.717 -6.113 13.327 1.00 81.50 97 ILE A CA 1
ATOM 795 C C . ILE A 1 97 ? -2.096 -7.250 14.133 1.00 81.50 97 ILE A C 1
ATOM 797 O O . ILE A 1 97 ? -2.033 -7.178 15.363 1.00 81.50 97 ILE A O 1
ATOM 801 N N . TYR A 1 98 ? -1.627 -8.301 13.469 1.00 77.56 98 TYR A N 1
ATOM 802 C CA . TYR A 1 98 ? -1.016 -9.454 14.119 1.00 77.56 98 TYR A CA 1
ATOM 803 C C . TYR A 1 98 ? 0.395 -9.736 13.601 1.00 77.56 98 TYR A C 1
ATOM 805 O O . TYR A 1 98 ? 0.706 -9.572 12.424 1.00 77.56 98 TYR A O 1
ATOM 813 N N . PHE A 1 99 ? 1.248 -10.226 14.500 1.00 74.88 99 PHE A N 1
ATOM 814 C CA . PHE A 1 99 ? 2.628 -10.595 14.206 1.00 74.88 99 PHE A CA 1
ATOM 815 C C . PHE A 1 99 ? 2.984 -11.949 14.820 1.00 74.88 99 PHE A C 1
ATOM 817 O O . PHE A 1 99 ? 2.643 -12.212 15.979 1.00 74.88 99 PHE A O 1
ATOM 824 N N . PRO A 1 100 ? 3.765 -12.791 14.123 1.00 71.69 100 PRO A N 1
ATOM 825 C CA . PRO A 1 100 ? 4.515 -13.842 14.787 1.00 71.69 100 PRO A CA 1
ATOM 826 C C . PRO A 1 100 ? 5.644 -13.198 15.601 1.00 71.69 100 PRO A C 1
ATOM 828 O O . PRO A 1 100 ? 6.486 -12.468 15.076 1.00 71.69 100 PRO A O 1
ATOM 831 N N . ARG A 1 101 ? 5.705 -13.482 16.899 1.00 66.31 101 ARG A N 1
ATOM 832 C CA . ARG A 1 101 ? 6.843 -13.119 17.738 1.00 66.31 101 ARG A CA 1
ATOM 833 C C . ARG A 1 101 ? 7.951 -14.125 17.464 1.00 66.31 101 ARG A C 1
ATOM 835 O O . ARG A 1 101 ? 8.011 -15.196 18.068 1.00 66.31 101 ARG A O 1
ATOM 842 N N . LYS A 1 102 ? 8.810 -13.792 16.502 1.00 54.88 102 LYS A N 1
ATOM 843 C CA . LYS A 1 102 ? 9.981 -14.607 16.200 1.00 54.88 102 LYS A CA 1
ATOM 844 C C . LYS A 1 102 ? 11.012 -14.409 17.305 1.00 54.88 102 LYS A C 1
ATOM 846 O O . LYS A 1 102 ? 11.532 -13.315 17.519 1.00 54.88 102 LYS A O 1
ATOM 851 N N . ASP A 1 103 ? 11.286 -15.496 17.998 1.00 52.44 103 ASP A N 1
ATOM 852 C CA . ASP A 1 103 ? 12.434 -15.709 18.854 1.00 52.44 103 ASP A CA 1
ATOM 853 C C . ASP A 1 103 ? 13.722 -15.447 18.056 1.00 52.44 103 ASP A C 1
ATOM 855 O O . ASP A 1 103 ? 14.219 -16.309 17.344 1.00 52.44 103 ASP A O 1
ATOM 859 N N . GLN A 1 104 ? 14.222 -14.210 18.154 1.00 49.56 104 GLN A N 1
ATOM 860 C CA . GLN A 1 104 ? 15.536 -13.755 17.684 1.00 49.56 104 GLN A CA 1
ATOM 861 C C . GLN A 1 104 ? 15.818 -13.983 16.182 1.00 49.56 104 GLN A C 1
ATOM 863 O O . GLN A 1 104 ? 16.440 -14.964 15.791 1.00 49.56 104 GLN A O 1
ATOM 868 N N . SER A 1 105 ? 15.408 -13.054 15.307 1.00 47.06 105 SER A N 1
ATOM 869 C CA . SER A 1 105 ? 16.173 -12.685 14.089 1.00 47.06 105 SER A CA 1
ATOM 870 C C . SER A 1 105 ? 15.441 -11.656 13.217 1.00 47.06 105 SER A C 1
ATOM 872 O O . SER A 1 105 ? 14.356 -11.932 12.715 1.00 47.06 105 SER A O 1
ATOM 874 N N . SER A 1 106 ? 16.088 -10.500 13.017 1.00 50.47 106 SER A N 1
ATOM 875 C CA . SER A 1 106 ? 16.140 -9.681 11.784 1.00 50.47 106 SER A CA 1
ATOM 876 C C . SER A 1 106 ? 14.854 -9.311 11.019 1.00 50.47 106 SER A C 1
ATOM 878 O O . SER A 1 106 ? 14.945 -8.894 9.862 1.00 50.47 106 SER A O 1
ATOM 880 N N . ILE A 1 107 ? 13.669 -9.401 11.626 1.00 60.00 107 ILE A N 1
ATOM 881 C CA . ILE A 1 107 ? 12.448 -8.807 11.065 1.00 60.00 107 ILE A CA 1
ATOM 882 C C . ILE A 1 107 ? 12.419 -7.323 11.446 1.00 60.00 107 ILE A C 1
ATOM 884 O O . ILE A 1 107 ? 12.522 -6.971 12.622 1.00 60.00 107 ILE A O 1
ATOM 888 N N . ASN A 1 108 ? 12.291 -6.455 10.441 1.00 70.81 108 ASN A N 1
ATOM 889 C CA . ASN A 1 108 ? 12.026 -5.032 10.648 1.00 70.81 108 ASN A CA 1
ATOM 890 C C . ASN A 1 108 ? 10.548 -4.854 10.997 1.00 70.81 108 ASN A C 1
ATOM 892 O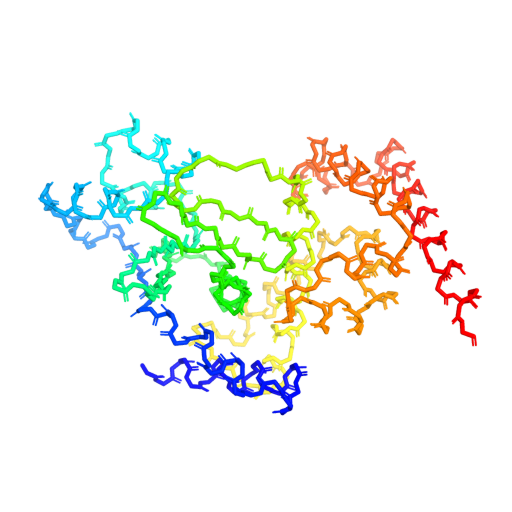 O . ASN A 1 108 ? 9.721 -4.615 10.118 1.00 70.81 108 ASN A O 1
ATOM 896 N N . TYR A 1 109 ? 10.228 -5.056 12.272 1.00 76.44 109 TYR A N 1
ATOM 897 C CA . TYR A 1 109 ? 8.895 -4.881 12.827 1.00 76.44 109 TYR A CA 1
ATOM 898 C C . TYR A 1 109 ? 8.372 -3.468 12.599 1.00 76.44 109 TYR A C 1
ATOM 900 O O . TYR A 1 109 ? 7.202 -3.341 12.274 1.00 76.44 109 TYR A O 1
ATOM 908 N N . ASP A 1 110 ? 9.211 -2.432 12.697 1.00 79.00 110 ASP A N 1
ATOM 909 C CA . ASP A 1 110 ? 8.788 -1.049 12.439 1.00 79.00 110 ASP A CA 1
ATOM 910 C C . ASP A 1 110 ? 8.259 -0.895 11.011 1.00 79.00 110 ASP A C 1
ATOM 912 O O . ASP A 1 110 ? 7.179 -0.353 10.806 1.00 79.00 110 ASP A O 1
ATOM 916 N N . TYR A 1 111 ? 8.994 -1.415 10.028 1.00 82.19 111 TYR A N 1
ATOM 917 C CA . TYR A 1 111 ? 8.595 -1.345 8.624 1.00 82.19 111 TYR A CA 1
ATOM 918 C C . TYR A 1 111 ? 7.298 -2.104 8.343 1.00 82.19 111 TYR A C 1
ATOM 920 O O . TYR A 1 111 ? 6.385 -1.551 7.739 1.00 82.19 111 TYR A O 1
ATOM 928 N N . VAL A 1 112 ? 7.208 -3.357 8.799 1.00 81.56 112 VAL A N 1
ATOM 929 C CA . VAL A 1 112 ? 6.001 -4.168 8.590 1.00 81.56 112 VAL A CA 1
ATOM 930 C C . VAL A 1 112 ? 4.817 -3.538 9.319 1.00 81.56 112 VAL A C 1
ATOM 932 O O . VAL A 1 112 ? 3.728 -3.467 8.775 1.00 81.56 112 VAL A O 1
ATOM 935 N N . LEU A 1 113 ? 5.024 -3.018 10.526 1.00 82.94 113 LEU A N 1
ATOM 936 C CA . LEU A 1 113 ? 3.983 -2.313 11.258 1.00 82.94 113 LEU A CA 1
ATOM 937 C C . LEU A 1 113 ? 3.516 -1.061 10.519 1.00 82.94 113 LEU A C 1
ATOM 939 O O . LEU A 1 113 ? 2.316 -0.841 10.437 1.00 82.94 113 LEU A O 1
ATOM 943 N N . ILE A 1 114 ? 4.428 -0.262 9.964 1.00 87.94 114 ILE A N 1
ATOM 944 C CA . ILE A 1 114 ? 4.069 0.893 9.133 1.00 87.94 114 ILE A CA 1
ATOM 945 C C . ILE A 1 114 ? 3.269 0.451 7.900 1.00 87.94 114 ILE A C 1
ATOM 947 O O . ILE A 1 114 ? 2.296 1.123 7.573 1.00 87.94 114 ILE A O 1
ATOM 951 N N . HIS A 1 115 ? 3.644 -0.657 7.249 1.00 88.94 115 HIS A N 1
ATOM 952 C CA . HIS A 1 115 ? 2.884 -1.255 6.140 1.00 88.94 115 HIS A CA 1
ATOM 953 C C . HIS A 1 115 ? 1.464 -1.610 6.574 1.00 88.94 115 HIS A C 1
ATOM 955 O O . HIS A 1 115 ? 0.508 -1.054 6.058 1.00 88.94 115 HIS A O 1
ATOM 961 N N . GLU A 1 116 ? 1.298 -2.425 7.610 1.00 87.31 116 GLU A N 1
ATOM 962 C CA . GLU A 1 116 ? -0.044 -2.806 8.065 1.00 87.31 116 GLU A CA 1
ATOM 963 C C . GLU A 1 116 ? -0.867 -1.601 8.555 1.00 87.31 116 GLU A C 1
ATOM 965 O O . GLU A 1 116 ? -2.065 -1.518 8.315 1.00 87.31 116 GLU A O 1
ATOM 970 N N . LEU A 1 117 ? -0.246 -0.613 9.205 1.00 89.88 117 LEU A N 1
ATOM 971 C CA . LEU A 1 117 ? -0.939 0.602 9.652 1.00 89.88 117 LEU A CA 1
ATOM 972 C C . LEU A 1 117 ? -1.372 1.512 8.513 1.00 89.88 117 LEU A C 1
ATOM 974 O O . LEU A 1 117 ? -2.349 2.245 8.666 1.00 89.88 117 LEU A O 1
ATOM 978 N N . LEU A 1 118 ? -0.638 1.521 7.407 1.00 91.25 118 LEU A N 1
ATOM 979 C CA . LEU A 1 118 ? -1.082 2.212 6.212 1.00 91.25 118 LEU A CA 1
ATOM 980 C C . LEU A 1 118 ? -2.314 1.504 5.632 1.00 91.25 118 LEU A C 1
ATOM 982 O O . LEU A 1 118 ? -3.229 2.200 5.209 1.00 91.25 118 LEU A O 1
ATOM 986 N N . HIS A 1 119 ? -2.411 0.169 5.694 1.00 88.06 119 HIS A N 1
ATOM 987 C CA . HIS A 1 119 ? -3.646 -0.535 5.315 1.00 88.06 119 HIS A CA 1
ATOM 988 C C . HIS A 1 119 ? -4.816 -0.130 6.211 1.00 88.06 119 HIS A C 1
ATOM 990 O O . HIS A 1 119 ? -5.887 0.189 5.702 1.00 88.06 119 HIS A O 1
ATOM 996 N N . VAL A 1 120 ? -4.597 -0.005 7.524 1.00 88.88 120 VAL A N 1
ATOM 997 C CA . VAL A 1 120 ? -5.614 0.531 8.451 1.00 88.88 120 VAL A CA 1
ATOM 998 C C . VAL A 1 120 ? -5.993 1.979 8.123 1.00 88.88 120 VAL A C 1
ATOM 1000 O O . VAL A 1 120 ? -7.162 2.352 8.183 1.00 88.88 120 VAL A O 1
ATOM 1003 N N . LEU A 1 121 ? -5.012 2.826 7.796 1.00 90.88 121 LEU A N 1
ATOM 1004 C CA . LEU A 1 121 ? -5.265 4.212 7.395 1.00 90.88 121 LEU A CA 1
ATOM 1005 C C . LEU A 1 121 ? -6.067 4.284 6.093 1.00 90.88 121 LEU A C 1
ATOM 1007 O O . LEU A 1 121 ? -6.844 5.212 5.884 1.00 90.88 121 LEU A O 1
ATOM 1011 N N . ASP A 1 122 ? -5.853 3.340 5.199 1.00 87.94 122 ASP A N 1
ATOM 1012 C CA . ASP A 1 122 ? -6.484 3.301 3.897 1.00 87.94 122 ASP A CA 1
ATOM 1013 C C . ASP A 1 122 ? -7.896 2.711 3.957 1.00 87.94 122 ASP A C 1
ATOM 1015 O O . ASP A 1 122 ? -8.761 3.110 3.169 1.00 87.94 122 ASP A O 1
ATOM 1019 N N . GLU A 1 123 ? -8.146 1.798 4.898 1.00 86.75 123 GLU A N 1
ATOM 1020 C CA . GLU A 1 123 ? -9.390 1.051 4.974 1.00 86.75 123 GLU A CA 1
ATOM 1021 C C . GLU A 1 123 ? -10.563 1.880 5.510 1.00 86.75 123 GLU A C 1
ATOM 1023 O O . GLU A 1 123 ? -10.520 2.504 6.573 1.00 86.75 123 GLU A O 1
ATOM 1028 N N . HIS A 1 124 ? -11.659 1.884 4.756 1.00 86.19 124 HIS A N 1
ATOM 1029 C CA . HIS A 1 124 ? -12.915 2.492 5.172 1.00 86.19 124 HIS A CA 1
ATOM 1030 C C . HIS A 1 124 ? -14.110 1.839 4.476 1.00 86.19 124 HIS A C 1
ATOM 1032 O O . HIS A 1 124 ? -14.009 1.343 3.356 1.00 86.19 124 HIS A O 1
ATOM 1038 N N . ILE A 1 125 ? -15.260 1.858 5.147 1.00 85.44 125 ILE A N 1
ATOM 1039 C CA . ILE A 1 125 ? -16.529 1.356 4.610 1.00 85.44 125 ILE A CA 1
ATOM 1040 C C . ILE A 1 125 ? -17.015 2.296 3.501 1.00 85.44 125 ILE A C 1
ATOM 1042 O O . ILE A 1 125 ? -17.083 3.510 3.708 1.00 85.44 125 ILE A O 1
ATOM 1046 N N . ILE A 1 126 ? -17.374 1.730 2.346 1.00 84.81 126 ILE A N 1
ATOM 1047 C CA . ILE A 1 126 ? -17.975 2.458 1.215 1.00 84.81 126 ILE A CA 1
ATOM 1048 C C . ILE A 1 126 ? -19.421 2.026 0.934 1.00 84.81 126 ILE A C 1
ATOM 1050 O O . ILE A 1 126 ? -20.195 2.817 0.403 1.00 84.81 126 ILE A O 1
ATOM 1054 N N . ILE A 1 127 ? -19.800 0.800 1.309 1.00 82.50 127 ILE A N 1
ATOM 1055 C CA . ILE A 1 127 ? -21.175 0.285 1.238 1.00 82.50 127 ILE A CA 1
ATOM 1056 C C . ILE A 1 127 ? -21.460 -0.458 2.541 1.00 82.50 127 ILE A C 1
ATOM 1058 O O . ILE A 1 127 ? -20.638 -1.270 2.969 1.00 82.50 127 ILE A O 1
ATOM 1062 N N . GLN A 1 128 ? -22.612 -0.184 3.154 1.00 84.31 128 GLN A N 1
ATOM 1063 C CA . GLN A 1 128 ? -23.092 -0.905 4.328 1.00 84.31 128 GLN A CA 1
ATOM 1064 C C . GLN A 1 128 ? -24.621 -0.985 4.323 1.00 84.31 128 GLN A C 1
ATOM 1066 O O . GLN A 1 128 ? -25.301 0.025 4.506 1.00 84.31 128 GLN A O 1
ATOM 1071 N N . ASP A 1 129 ? -25.133 -2.197 4.157 1.00 83.25 129 ASP A N 1
ATOM 1072 C CA . ASP A 1 129 ? -26.534 -2.571 4.332 1.00 83.25 129 ASP A CA 1
ATOM 1073 C C . ASP A 1 129 ? -26.633 -3.877 5.155 1.00 83.25 129 ASP A C 1
ATOM 1075 O O . ASP A 1 129 ? -25.634 -4.321 5.728 1.00 83.25 129 ASP A O 1
ATOM 1079 N N . GLU A 1 130 ? -27.836 -4.440 5.313 1.00 77.12 130 GLU A N 1
ATOM 1080 C CA . GLU A 1 130 ? -28.061 -5.633 6.152 1.00 77.12 130 GLU A CA 1
ATOM 1081 C C . GLU A 1 130 ? -27.337 -6.887 5.630 1.00 77.12 130 GLU A C 1
ATOM 1083 O O . GLU A 1 130 ? -26.898 -7.705 6.438 1.00 77.12 130 GLU A O 1
ATOM 1088 N N . ASP A 1 131 ? -27.151 -7.006 4.312 1.00 79.56 131 ASP A N 1
ATOM 1089 C CA . ASP A 1 131 ? -26.633 -8.211 3.649 1.00 79.56 131 ASP A CA 1
ATOM 1090 C C . ASP A 1 131 ? -25.268 -7.991 2.978 1.00 79.56 131 ASP A C 1
ATOM 1092 O O . ASP A 1 131 ? -24.663 -8.931 2.450 1.00 79.56 131 ASP A O 1
ATOM 1096 N N . LYS A 1 132 ? -24.768 -6.752 2.969 1.00 79.62 132 LYS A N 1
ATOM 1097 C CA . LYS A 1 132 ? -23.577 -6.372 2.223 1.00 79.62 132 LYS A CA 1
ATOM 1098 C C . LYS A 1 132 ? -22.768 -5.288 2.912 1.00 79.62 132 LYS A C 1
ATOM 1100 O O . LYS A 1 132 ? -23.241 -4.200 3.243 1.00 79.62 132 LYS A O 1
ATOM 1105 N N . VAL A 1 133 ? -21.474 -5.563 3.030 1.00 78.81 133 VAL A N 1
ATOM 1106 C CA . VAL A 1 133 ? -20.482 -4.612 3.526 1.00 78.81 133 VAL A CA 1
ATOM 1107 C C . VAL A 1 133 ? -19.293 -4.628 2.584 1.00 78.81 133 VAL A C 1
ATOM 1109 O O . VAL A 1 133 ? -18.653 -5.663 2.408 1.00 78.81 133 VAL A O 1
ATOM 1112 N N . VAL A 1 134 ? -18.975 -3.475 2.000 1.00 79.88 134 VAL A N 1
ATOM 1113 C CA . VAL A 1 134 ? -17.803 -3.302 1.134 1.00 79.88 134 VAL A CA 1
ATOM 1114 C C . VAL A 1 134 ? -16.901 -2.242 1.740 1.00 79.88 134 VAL A C 1
ATOM 1116 O O . VAL A 1 134 ? -17.348 -1.132 2.051 1.00 79.88 134 VAL A O 1
ATOM 1119 N N . THR A 1 135 ? -15.625 -2.578 1.888 1.00 79.50 135 THR A N 1
ATOM 1120 C CA . THR A 1 135 ? -14.571 -1.647 2.277 1.00 79.50 135 THR A CA 1
ATOM 1121 C C . THR A 1 135 ? -13.682 -1.311 1.088 1.00 79.50 135 THR A C 1
ATOM 1123 O O . THR A 1 135 ? -13.599 -2.034 0.093 1.00 79.50 135 THR A O 1
ATOM 1126 N N . ARG A 1 136 ? -13.022 -0.161 1.174 1.00 79.56 136 ARG A N 1
ATOM 1127 C CA . ARG A 1 136 ? -11.964 0.262 0.263 1.00 79.56 136 ARG A CA 1
ATOM 1128 C C . ARG A 1 136 ? -10.679 0.366 1.062 1.00 79.56 136 ARG A C 1
ATOM 1130 O O . ARG A 1 136 ? -10.636 1.163 1.990 1.00 79.56 136 ARG A O 1
ATOM 1137 N N . GLY A 1 137 ? -9.671 -0.419 0.695 1.00 77.62 137 GLY A N 1
ATOM 1138 C CA . GLY A 1 137 ? -8.310 -0.374 1.225 1.00 77.62 137 GLY A CA 1
ATOM 1139 C C . GLY A 1 137 ? -7.386 0.279 0.204 1.00 77.62 137 GLY A C 1
ATOM 1140 O O . GLY A 1 137 ? -6.754 -0.396 -0.608 1.00 77.62 137 GLY A O 1
ATOM 1141 N N . GLY A 1 138 ? -7.349 1.611 0.198 1.00 80.19 138 GLY A N 1
ATOM 1142 C CA . GLY A 1 138 ? -6.460 2.383 -0.667 1.00 80.19 138 GLY A CA 1
ATOM 1143 C C . GLY A 1 138 ? -6.924 2.307 -2.118 1.00 80.19 138 GLY A C 1
ATOM 1144 O O . GLY A 1 138 ? -7.918 2.935 -2.482 1.00 80.19 138 GLY A O 1
ATOM 1145 N N . PHE A 1 139 ? -6.211 1.531 -2.936 1.00 79.75 139 PHE A N 1
ATOM 1146 C CA . PHE A 1 139 ? -6.515 1.299 -4.353 1.00 79.75 139 PHE A CA 1
ATOM 1147 C C . PHE A 1 139 ? -7.098 -0.091 -4.628 1.00 79.75 139 PHE A C 1
ATOM 1149 O O . PHE A 1 139 ? -7.058 -0.566 -5.757 1.00 79.75 139 PHE A O 1
ATOM 1156 N N . SER A 1 140 ? -7.641 -0.739 -3.601 1.00 73.94 140 SER A N 1
ATOM 1157 C CA . SER A 1 140 ? -8.373 -1.994 -3.728 1.00 73.94 140 SER A CA 1
ATOM 1158 C C . SER A 1 140 ? -9.710 -1.905 -2.995 1.00 73.94 140 SER A C 1
ATOM 1160 O O . SER A 1 140 ? -9.865 -1.141 -2.037 1.00 73.94 140 SER A O 1
ATOM 1162 N N . THR A 1 141 ? -10.692 -2.674 -3.451 1.00 71.62 141 THR A N 1
ATOM 1163 C CA . THR A 1 141 ? -11.970 -2.869 -2.756 1.00 71.62 141 THR A CA 1
ATOM 1164 C C . THR A 1 141 ? -12.046 -4.287 -2.223 1.00 71.62 141 THR A C 1
ATOM 1166 O O . THR A 1 141 ? -11.649 -5.220 -2.906 1.00 71.62 141 THR A O 1
ATOM 1169 N N . MET A 1 142 ? -12.583 -4.460 -1.022 1.00 70.69 142 MET A N 1
ATOM 1170 C CA . MET A 1 142 ? -12.751 -5.763 -0.390 1.00 70.69 142 MET A CA 1
ATOM 1171 C C . MET A 1 142 ? -14.191 -5.904 0.088 1.00 70.69 142 MET A C 1
ATOM 1173 O O . MET A 1 142 ? -14.770 -4.978 0.657 1.00 70.69 142 MET A O 1
ATOM 1177 N N . THR A 1 143 ? -14.772 -7.077 -0.126 1.00 69.06 143 THR A N 1
ATOM 1178 C CA . THR A 1 143 ? -16.109 -7.390 0.375 1.00 69.06 143 THR A CA 1
ATOM 1179 C C . THR A 1 143 ? -15.989 -8.069 1.729 1.00 69.06 143 THR A C 1
ATOM 1181 O O . THR A 1 143 ? -15.401 -9.141 1.843 1.00 69.06 143 THR A O 1
ATOM 1184 N N . LEU A 1 144 ? -16.533 -7.430 2.765 1.00 65.06 144 LEU A N 1
ATOM 1185 C CA . LEU A 1 144 ? -16.597 -7.979 4.116 1.00 65.06 144 LEU A CA 1
ATOM 1186 C C . LEU A 1 144 ? -17.892 -8.758 4.376 1.00 65.06 144 LEU A C 1
ATOM 1188 O O . LEU A 1 144 ? -17.926 -9.575 5.280 1.00 65.06 144 LEU A O 1
ATOM 1192 N N . VAL A 1 145 ? -18.976 -8.514 3.644 1.00 63.34 145 VAL A N 1
ATOM 1193 C CA . VAL A 1 145 ? -20.202 -9.331 3.709 1.00 63.34 145 VAL A CA 1
ATOM 1194 C C . VAL A 1 145 ? -20.837 -9.330 2.319 1.00 63.34 145 VAL A C 1
ATOM 1196 O O . VAL A 1 145 ? -20.891 -8.272 1.689 1.00 63.34 145 VAL A O 1
ATOM 1199 N N . GLY A 1 146 ? -21.305 -10.494 1.859 1.00 63.66 146 GLY A N 1
ATOM 1200 C CA . GLY A 1 146 ? -21.906 -10.685 0.534 1.00 63.66 146 GLY A CA 1
ATOM 1201 C C . GLY A 1 146 ? -20.880 -10.881 -0.591 1.00 63.66 146 GLY A C 1
ATOM 1202 O O . GLY A 1 146 ? -19.690 -11.039 -0.332 1.00 63.66 146 GLY A O 1
ATOM 1203 N N . ASP A 1 147 ? -21.356 -10.847 -1.839 1.00 65.94 147 ASP A N 1
ATOM 1204 C CA . ASP A 1 147 ? -20.528 -10.937 -3.049 1.00 65.94 147 ASP A CA 1
ATOM 1205 C C . ASP A 1 147 ? -20.452 -9.580 -3.771 1.00 65.94 147 ASP A C 1
ATOM 1207 O O . ASP A 1 147 ? -21.427 -8.818 -3.848 1.00 65.94 147 ASP A O 1
ATOM 1211 N N . TYR A 1 148 ? -19.282 -9.264 -4.329 1.00 62.16 148 TYR A N 1
ATOM 1212 C CA . TYR A 1 148 ? -19.083 -8.093 -5.182 1.00 62.16 148 TYR A CA 1
ATOM 1213 C C . TYR A 1 148 ? -17.963 -8.352 -6.184 1.00 62.16 148 TYR A C 1
ATOM 1215 O O . TYR A 1 148 ? -16.910 -8.866 -5.808 1.00 62.16 148 TYR A O 1
ATOM 1223 N N . GLU A 1 149 ? -18.176 -7.972 -7.443 1.00 62.69 149 GLU A N 1
ATOM 1224 C CA . GLU A 1 149 ? -17.099 -7.958 -8.428 1.00 62.69 149 GLU A CA 1
ATOM 1225 C C . GLU A 1 149 ? -16.105 -6.857 -8.065 1.00 62.69 149 GLU A C 1
ATOM 1227 O O . GLU A 1 149 ? -16.429 -5.668 -8.050 1.00 62.69 149 GLU A O 1
ATOM 1232 N N . VAL A 1 150 ? -14.888 -7.276 -7.747 1.00 64.19 150 VAL A N 1
ATOM 1233 C CA . VAL A 1 150 ? -13.766 -6.393 -7.456 1.00 64.19 150 VAL A CA 1
ATOM 1234 C C . VAL A 1 150 ? -12.839 -6.409 -8.663 1.00 64.19 150 VAL A C 1
ATOM 1236 O O . VAL A 1 150 ? -12.445 -7.475 -9.134 1.00 64.19 150 VAL A O 1
ATOM 1239 N N . GLU A 1 151 ? -12.479 -5.229 -9.167 1.00 66.12 151 GLU A N 1
ATOM 1240 C CA . GLU A 1 151 ? -11.381 -5.122 -10.126 1.00 66.12 151 GLU A CA 1
ATOM 1241 C C . GLU A 1 151 ? -10.056 -5.445 -9.413 1.00 66.12 151 GLU A C 1
ATOM 1243 O O . GLU A 1 151 ? -9.728 -4.844 -8.388 1.00 66.12 151 GLU A O 1
ATOM 1248 N N . ASP A 1 152 ? -9.302 -6.410 -9.945 1.00 72.56 152 ASP A N 1
ATOM 1249 C CA . ASP A 1 152 ? -8.061 -6.886 -9.330 1.00 72.56 152 ASP A CA 1
ATOM 1250 C C . ASP A 1 152 ? -6.868 -5.970 -9.660 1.00 72.56 152 ASP A C 1
ATOM 1252 O O . ASP A 1 152 ? -6.260 -6.020 -10.740 1.00 72.56 152 ASP A O 1
ATOM 1256 N N . TYR A 1 153 ? -6.537 -5.132 -8.679 1.00 85.12 153 TYR A N 1
ATOM 1257 C CA . TYR A 1 153 ? -5.354 -4.276 -8.650 1.00 85.12 153 TYR A CA 1
ATOM 1258 C C . TYR A 1 153 ? -4.464 -4.587 -7.439 1.00 85.12 153 TYR A C 1
ATOM 1260 O O . TYR A 1 153 ? -3.771 -3.695 -6.947 1.00 85.12 153 TYR A O 1
ATOM 1268 N N . GLU A 1 154 ? -4.479 -5.827 -6.934 1.00 81.44 154 GLU A N 1
ATOM 1269 C CA . GLU A 1 154 ? -3.787 -6.205 -5.693 1.00 81.44 154 GLU A CA 1
ATOM 1270 C C . GLU A 1 154 ? -2.289 -5.880 -5.754 1.00 81.44 154 GLU A C 1
ATOM 1272 O O . GLU A 1 154 ? -1.780 -5.145 -4.907 1.00 81.44 154 GLU A O 1
ATOM 1277 N N . TRP A 1 155 ? -1.592 -6.326 -6.808 1.00 86.88 155 TRP A N 1
ATOM 1278 C CA . TRP A 1 155 ? -0.166 -6.033 -6.983 1.00 86.88 155 TRP A CA 1
ATOM 1279 C C . TR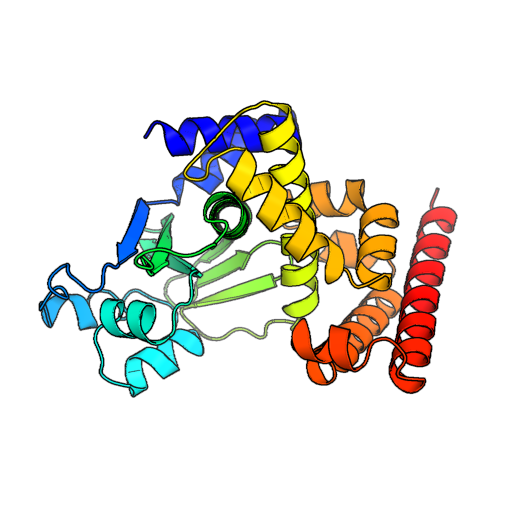P A 1 155 ? 0.117 -4.538 -7.057 1.00 86.88 155 TRP A C 1
ATOM 1281 O O . TRP A 1 155 ? 1.079 -4.064 -6.456 1.00 86.88 155 TRP A O 1
ATOM 1291 N N . PHE A 1 156 ? -0.709 -3.782 -7.782 1.00 90.31 156 PHE A N 1
ATOM 1292 C CA . PHE A 1 156 ? -0.560 -2.333 -7.845 1.00 90.31 156 PHE A CA 1
ATOM 1293 C C . PHE A 1 156 ? -0.710 -1.709 -6.455 1.00 90.31 156 PHE A C 1
ATOM 1295 O O . PHE A 1 156 ? 0.155 -0.936 -6.038 1.00 90.31 156 PHE A O 1
ATOM 1302 N N . ASN A 1 157 ? -1.767 -2.072 -5.725 1.00 87.69 157 ASN A N 1
ATOM 1303 C CA . ASN A 1 157 ? -2.015 -1.555 -4.389 1.00 87.69 157 ASN A CA 1
ATOM 1304 C C . ASN A 1 157 ? -0.851 -1.886 -3.451 1.00 87.69 157 ASN A C 1
ATOM 1306 O O . ASN A 1 157 ? -0.281 -0.950 -2.899 1.00 87.69 157 ASN A O 1
ATOM 1310 N N . GLU A 1 158 ? -0.451 -3.157 -3.333 1.00 86.56 158 GLU A N 1
ATOM 1311 C CA . GLU A 1 158 ? 0.620 -3.600 -2.429 1.00 86.56 158 GLU A CA 1
ATOM 1312 C C . GLU A 1 158 ? 1.977 -2.984 -2.771 1.00 86.56 158 GLU A C 1
ATOM 1314 O O . GLU A 1 158 ? 2.698 -2.562 -1.873 1.00 86.56 158 GLU A O 1
ATOM 1319 N N . LEU A 1 159 ? 2.337 -2.869 -4.053 1.00 89.50 159 LEU A N 1
ATOM 1320 C CA . LEU A 1 159 ? 3.634 -2.309 -4.443 1.00 89.50 159 LEU A CA 1
ATOM 1321 C C . LEU A 1 159 ? 3.716 -0.810 -4.153 1.00 89.50 159 LEU A C 1
ATOM 1323 O O . LEU A 1 159 ? 4.740 -0.342 -3.654 1.00 89.50 159 LEU A O 1
ATOM 1327 N N . ILE A 1 160 ? 2.650 -0.050 -4.420 1.00 90.69 160 ILE A N 1
ATOM 1328 C CA . ILE A 1 160 ? 2.597 1.369 -4.041 1.00 90.69 160 ILE A CA 1
ATOM 1329 C C . ILE A 1 160 ? 2.568 1.520 -2.521 1.00 90.69 160 ILE A C 1
ATOM 1331 O O . ILE A 1 160 ? 3.258 2.388 -1.985 1.00 90.69 160 ILE A O 1
ATOM 1335 N N . HIS A 1 161 ? 1.826 0.654 -1.829 1.00 89.19 161 HIS A N 1
ATOM 1336 C CA . HIS A 1 161 ? 1.808 0.583 -0.372 1.00 89.19 161 HIS A CA 1
ATOM 1337 C C . HIS A 1 161 ? 3.221 0.425 0.185 1.00 89.19 161 HIS A C 1
ATOM 1339 O O . HIS A 1 161 ? 3.679 1.253 0.969 1.00 89.19 161 HIS A O 1
ATOM 1345 N N . GLN A 1 162 ? 3.945 -0.561 -0.343 1.00 87.62 162 GLN A N 1
ATOM 1346 C CA . GLN A 1 162 ? 5.315 -0.873 0.012 1.00 87.62 162 GLN A CA 1
ATOM 1347 C C . GLN A 1 162 ? 6.243 0.339 -0.167 1.00 87.62 162 GLN A C 1
ATOM 1349 O O . GLN A 1 162 ? 7.006 0.674 0.740 1.00 87.62 162 GLN A O 1
ATOM 1354 N N . ARG A 1 163 ? 6.162 1.047 -1.309 1.00 89.94 163 ARG A N 1
ATOM 1355 C CA . ARG A 1 163 ? 6.973 2.259 -1.552 1.00 89.94 163 ARG A CA 1
ATOM 1356 C C . ARG A 1 163 ? 6.706 3.350 -0.517 1.00 89.94 163 ARG A C 1
ATOM 1358 O O . ARG A 1 163 ? 7.651 3.955 -0.015 1.00 89.94 163 ARG A O 1
ATOM 1365 N N . ILE A 1 164 ? 5.440 3.584 -0.176 1.00 91.50 164 ILE A N 1
ATOM 1366 C CA . ILE A 1 164 ? 5.063 4.588 0.826 1.00 91.50 164 ILE A CA 1
ATOM 1367 C C . ILE A 1 164 ? 5.556 4.162 2.214 1.00 91.50 164 ILE A C 1
ATOM 1369 O O . ILE A 1 164 ? 6.106 4.989 2.942 1.00 91.50 164 ILE A O 1
ATOM 1373 N N . SER A 1 165 ? 5.444 2.878 2.572 1.00 89.56 165 SER A N 1
ATOM 1374 C CA . SER A 1 165 ? 5.986 2.346 3.828 1.00 89.56 165 SER A CA 1
ATOM 1375 C C . SER A 1 165 ? 7.494 2.548 3.934 1.00 89.56 165 SER A C 1
ATOM 1377 O O . SER A 1 165 ? 7.979 2.955 4.988 1.00 89.56 165 SER A O 1
ATOM 1379 N N . GLU A 1 166 ? 8.243 2.308 2.853 1.00 86.81 166 GLU A N 1
ATOM 1380 C CA . GLU A 1 166 ? 9.690 2.546 2.809 1.00 86.81 166 GLU A CA 1
ATOM 1381 C C . GLU A 1 166 ? 10.034 4.028 3.014 1.00 86.81 166 GLU A C 1
ATOM 1383 O O . GLU A 1 166 ? 10.967 4.353 3.754 1.00 86.81 166 GLU A O 1
ATOM 1388 N N . GLU A 1 167 ? 9.261 4.936 2.418 1.00 89.50 167 GLU A N 1
ATOM 1389 C CA . GLU A 1 167 ? 9.483 6.372 2.564 1.00 89.50 167 GLU A CA 1
ATOM 1390 C C . GLU A 1 167 ? 9.166 6.869 3.982 1.00 89.50 167 GLU A C 1
ATOM 1392 O O . GLU A 1 167 ? 9.953 7.607 4.581 1.00 89.50 167 GLU A O 1
ATOM 1397 N N . ILE A 1 168 ? 8.052 6.419 4.565 1.00 89.75 168 ILE A N 1
ATOM 1398 C CA . ILE A 1 168 ? 7.711 6.718 5.960 1.00 89.75 168 ILE A CA 1
ATOM 1399 C C . ILE A 1 168 ? 8.766 6.125 6.897 1.00 89.75 168 ILE A C 1
ATOM 1401 O O . ILE A 1 168 ? 9.178 6.768 7.863 1.00 89.75 168 ILE A O 1
ATOM 1405 N N . MET A 1 169 ? 9.262 4.925 6.606 1.00 85.94 169 MET A N 1
ATOM 1406 C CA . MET A 1 169 ? 10.334 4.308 7.375 1.00 85.94 169 MET A CA 1
ATOM 1407 C C . MET A 1 169 ? 11.600 5.176 7.361 1.00 85.94 169 MET A C 1
ATOM 1409 O O . MET A 1 169 ? 12.165 5.469 8.415 1.00 85.94 169 MET A O 1
ATOM 1413 N N . GLU A 1 170 ? 12.023 5.658 6.194 1.00 84.88 170 GLU A N 1
ATOM 1414 C CA . GLU A 1 170 ? 13.141 6.597 6.085 1.00 84.88 170 GLU A CA 1
ATOM 1415 C C . GLU A 1 170 ? 12.884 7.900 6.854 1.00 84.88 170 GLU A C 1
ATOM 1417 O O . GLU A 1 170 ? 13.753 8.375 7.592 1.00 84.88 170 GLU A O 1
ATOM 1422 N N . TYR A 1 171 ? 11.667 8.430 6.761 1.00 85.56 171 TYR A N 1
ATOM 1423 C CA . TYR A 1 171 ? 11.245 9.611 7.501 1.00 85.56 171 TYR A CA 1
ATOM 1424 C C . TYR A 1 171 ? 11.367 9.420 9.024 1.00 85.56 171 TYR A C 1
ATOM 1426 O O . TYR A 1 171 ? 11.932 10.266 9.720 1.00 85.56 171 TYR A O 1
ATOM 1434 N N . THR A 1 172 ? 10.908 8.283 9.558 1.00 83.94 172 THR A N 1
ATOM 1435 C CA . THR A 1 172 ? 10.997 7.977 10.999 1.00 83.94 172 THR A CA 1
ATOM 1436 C C . THR A 1 172 ? 12.431 7.788 11.490 1.00 83.94 172 THR A C 1
ATOM 1438 O O . THR A 1 172 ? 12.754 8.234 12.595 1.00 83.94 172 THR A O 1
ATOM 1441 N N . ILE A 1 173 ? 13.311 7.198 10.671 1.00 81.31 173 ILE A N 1
ATOM 1442 C CA . ILE A 1 173 ? 14.747 7.084 10.969 1.00 81.31 173 ILE A CA 1
ATOM 1443 C C . ILE A 1 173 ? 15.370 8.478 11.099 1.00 81.31 173 ILE A C 1
ATOM 1445 O O . ILE A 1 173 ? 16.088 8.741 12.067 1.00 81.31 173 ILE A O 1
ATOM 1449 N N . ASN A 1 174 ? 15.062 9.381 10.165 1.00 82.94 174 ASN A N 1
ATOM 1450 C CA . ASN A 1 174 ? 15.582 10.750 10.167 1.00 82.94 174 ASN A CA 1
ATOM 1451 C C . ASN A 1 174 ? 15.099 11.558 11.381 1.00 82.94 174 ASN A C 1
ATOM 1453 O O . ASN A 1 174 ? 15.850 12.365 11.926 1.00 82.94 174 ASN A O 1
ATOM 1457 N N . LEU A 1 175 ? 13.876 11.299 11.849 1.00 79.69 175 LEU A N 1
ATOM 1458 C CA . LEU A 1 175 ? 13.318 11.910 13.057 1.00 79.69 175 LEU A CA 1
ATOM 1459 C C . LEU A 1 175 ? 13.728 11.222 14.368 1.00 79.69 175 LEU A C 1
ATOM 1461 O O . LEU A 1 175 ? 13.302 11.666 15.432 1.00 79.69 175 LEU A O 1
ATOM 1465 N N . GLN A 1 176 ? 14.526 10.152 14.311 1.00 80.88 176 GLN A N 1
ATOM 1466 C CA . GLN A 1 176 ? 14.923 9.349 15.475 1.00 80.88 176 GLN A CA 1
ATOM 1467 C C . GLN A 1 176 ? 13.734 8.788 16.279 1.00 80.88 176 GLN A C 1
ATOM 1469 O O . GLN A 1 176 ? 13.850 8.527 17.475 1.00 80.88 176 GLN A O 1
ATOM 1474 N N . ILE A 1 177 ? 12.592 8.568 15.625 1.00 76.81 177 ILE A N 1
ATOM 1475 C CA . ILE A 1 177 ? 11.432 7.919 16.240 1.00 76.81 177 ILE A CA 1
ATOM 1476 C C . ILE A 1 177 ? 11.632 6.418 16.085 1.00 76.81 177 ILE A C 1
ATOM 1478 O O . ILE A 1 177 ? 11.764 5.963 14.953 1.00 76.81 177 ILE A O 1
ATOM 1482 N N . ASN A 1 178 ? 11.673 5.662 17.181 1.00 72.19 178 ASN A N 1
ATOM 1483 C CA . ASN A 1 178 ? 11.770 4.198 17.175 1.00 72.19 178 ASN A CA 1
ATOM 1484 C C . ASN A 1 178 ? 10.461 3.621 17.726 1.00 72.19 178 ASN A C 1
ATOM 1486 O O . ASN A 1 178 ? 10.025 4.074 18.784 1.00 72.19 178 ASN A O 1
ATOM 1490 N N . LEU A 1 179 ? 9.850 2.651 17.034 1.00 73.62 179 LEU A N 1
ATOM 1491 C CA . LEU A 1 179 ? 8.647 1.982 17.546 1.00 73.62 179 LEU A CA 1
ATOM 1492 C C . LEU A 1 179 ? 9.045 0.741 18.355 1.00 73.62 179 LEU A C 1
ATOM 1494 O O . LEU A 1 179 ? 8.853 0.699 19.567 1.00 73.62 179 LEU A O 1
ATOM 1498 N N . TYR A 1 180 ? 9.656 -0.239 17.691 1.00 75.31 180 TYR A N 1
ATOM 1499 C CA . TYR A 1 180 ? 10.094 -1.508 18.270 1.00 75.31 180 TYR A CA 1
ATOM 1500 C C . TYR A 1 180 ? 11.552 -1.840 17.941 1.00 75.31 180 TYR A C 1
ATOM 1502 O O . TYR A 1 180 ? 12.251 -2.391 18.789 1.00 75.31 180 TYR A O 1
ATOM 1510 N N . ASN A 1 181 ? 12.024 -1.516 16.736 1.00 75.12 181 ASN A N 1
ATOM 1511 C CA . ASN A 1 181 ? 13.401 -1.783 16.322 1.00 75.12 181 ASN A CA 1
ATOM 1512 C C . ASN A 1 181 ? 14.385 -0.691 16.755 1.00 75.12 181 ASN A C 1
ATOM 1514 O O . ASN A 1 181 ? 14.046 0.493 16.833 1.00 75.12 181 ASN A O 1
ATOM 1518 N N . THR A 1 182 ? 15.650 -1.075 16.951 1.00 75.31 182 THR A N 1
ATOM 1519 C CA . THR A 1 182 ? 16.738 -0.102 17.143 1.00 75.31 182 THR A CA 1
ATOM 1520 C C . THR A 1 182 ? 17.091 0.599 15.831 1.00 75.31 182 THR A C 1
ATOM 1522 O O . THR A 1 182 ? 16.768 0.138 14.735 1.00 75.31 182 THR A O 1
ATOM 1525 N N . LYS A 1 183 ? 17.815 1.720 15.907 1.00 77.06 183 LYS A N 1
ATOM 1526 C CA . LYS A 1 183 ? 18.286 2.439 14.714 1.00 77.06 183 LYS A CA 1
ATOM 1527 C C . LYS A 1 183 ? 19.114 1.538 13.788 1.00 77.06 183 LYS A C 1
ATOM 1529 O O . LYS A 1 183 ? 18.928 1.576 12.573 1.00 77.06 183 LYS A O 1
ATOM 1534 N N . GLU A 1 184 ? 20.000 0.723 14.351 1.00 78.69 184 GLU A N 1
ATOM 1535 C CA . GLU A 1 184 ? 20.886 -0.181 13.615 1.00 78.69 184 GLU A CA 1
ATOM 1536 C C . GLU A 1 184 ? 20.093 -1.261 12.871 1.00 78.69 184 GLU A C 1
ATOM 1538 O O . GLU A 1 184 ? 20.320 -1.477 11.680 1.00 78.69 184 GLU A O 1
ATOM 1543 N N . GLU A 1 185 ? 19.116 -1.887 13.535 1.00 77.69 185 GLU A N 1
ATOM 1544 C CA . GLU A 1 185 ? 18.238 -2.895 12.924 1.00 77.69 185 GLU A CA 1
ATOM 1545 C C . GLU A 1 185 ? 17.482 -2.328 11.717 1.00 77.69 185 GLU A C 1
ATOM 1547 O O . GLU A 1 185 ? 17.347 -2.988 10.684 1.00 77.69 185 GLU A O 1
ATOM 1552 N N . ARG A 1 186 ? 17.054 -1.067 11.814 1.00 75.38 186 ARG A N 1
ATOM 1553 C CA . ARG A 1 186 ? 16.314 -0.368 10.758 1.00 75.38 186 ARG A CA 1
ATOM 1554 C C . ARG A 1 186 ? 17.195 -0.013 9.567 1.00 75.38 186 ARG A C 1
ATOM 1556 O O . ARG A 1 186 ? 16.755 -0.168 8.431 1.00 75.38 186 ARG A O 1
ATOM 1563 N N . ILE A 1 187 ? 18.446 0.389 9.797 1.00 77.06 187 ILE A N 1
ATOM 1564 C CA . ILE A 1 187 ? 19.426 0.630 8.722 1.00 77.06 187 ILE A CA 1
ATOM 1565 C C . ILE A 1 187 ? 19.756 -0.675 7.987 1.00 77.06 187 ILE A C 1
ATOM 1567 O O . ILE A 1 187 ? 19.756 -0.707 6.755 1.00 77.06 187 ILE A O 1
ATOM 1571 N N . ILE A 1 188 ? 20.003 -1.762 8.727 1.00 77.44 188 ILE A N 1
ATOM 1572 C CA . ILE A 1 188 ? 20.267 -3.086 8.143 1.00 77.44 188 ILE A CA 1
ATOM 1573 C C . ILE A 1 188 ? 19.084 -3.523 7.279 1.00 77.44 188 ILE A C 1
ATOM 1575 O O . ILE A 1 188 ? 19.266 -3.965 6.143 1.00 77.44 188 ILE A O 1
ATOM 1579 N N . ALA A 1 189 ? 17.870 -3.360 7.795 1.00 69.81 189 ALA A N 1
ATOM 1580 C CA . ALA A 1 189 ? 16.666 -3.700 7.067 1.00 69.81 189 ALA A CA 1
ATOM 1581 C C . ALA A 1 189 ? 16.455 -2.827 5.825 1.00 69.81 189 ALA A C 1
ATOM 1583 O O . ALA A 1 189 ? 16.197 -3.382 4.760 1.00 69.81 189 ALA A O 1
ATOM 1584 N N . LYS A 1 190 ? 16.630 -1.500 5.920 1.00 73.06 190 LYS A N 1
ATOM 1585 C CA . LYS A 1 190 ? 16.573 -0.584 4.766 1.00 73.06 190 LYS A CA 1
ATOM 1586 C C . LYS A 1 190 ? 17.489 -1.081 3.649 1.00 73.06 190 LYS A C 1
ATOM 1588 O O . LYS A 1 190 ? 17.037 -1.290 2.531 1.00 73.06 190 LYS A O 1
ATOM 1593 N N . ASN A 1 191 ? 18.749 -1.372 3.967 1.00 72.62 191 ASN A N 1
ATOM 1594 C CA . ASN A 1 191 ? 19.722 -1.853 2.982 1.00 72.62 191 ASN A CA 1
ATOM 1595 C C . ASN A 1 191 ? 19.337 -3.197 2.347 1.00 72.62 191 ASN A C 1
ATOM 1597 O O . ASN A 1 191 ? 19.721 -3.466 1.212 1.00 72.62 191 ASN A O 1
ATOM 1601 N N . LYS A 1 192 ? 18.596 -4.049 3.063 1.00 69.81 192 LYS A N 1
ATOM 1602 C CA . LYS A 1 192 ? 18.074 -5.305 2.519 1.00 69.81 192 LYS A CA 1
ATOM 1603 C C . LYS A 1 192 ? 16.907 -5.065 1.554 1.00 69.81 192 LYS A C 1
ATOM 1605 O O . LYS A 1 192 ? 16.888 -5.689 0.501 1.00 69.81 192 LYS A O 1
ATOM 1610 N N . TYR A 1 193 ? 15.983 -4.160 1.882 1.00 64.62 193 TYR A N 1
ATOM 1611 C CA . TYR A 1 193 ? 14.828 -3.837 1.032 1.00 64.62 193 TYR A CA 1
ATOM 1612 C C . TYR A 1 193 ? 15.212 -3.039 -0.224 1.00 64.62 193 TYR A C 1
ATOM 1614 O O . TYR A 1 193 ? 14.725 -3.344 -1.308 1.00 64.62 193 TYR A O 1
ATOM 1622 N N . LEU A 1 194 ? 16.164 -2.099 -0.123 1.00 63.69 194 LEU A N 1
ATOM 1623 C CA . LEU A 1 194 ? 16.652 -1.320 -1.274 1.00 63.69 194 LEU A CA 1
ATOM 1624 C C . LEU A 1 194 ? 17.226 -2.199 -2.404 1.00 63.69 194 LEU A C 1
ATOM 1626 O O . LEU A 1 194 ? 17.187 -1.806 -3.566 1.00 63.69 194 LEU A O 1
ATOM 1630 N N . LYS A 1 195 ? 17.750 -3.391 -2.087 1.00 61.66 195 LYS A N 1
ATOM 1631 C CA . LYS A 1 195 ? 18.325 -4.313 -3.083 1.00 61.66 195 LYS A CA 1
ATOM 1632 C C . LYS A 1 195 ? 17.286 -4.987 -3.983 1.00 61.66 195 LYS A C 1
ATOM 1634 O O . LYS A 1 195 ? 17.659 -5.525 -5.019 1.00 61.66 195 LYS A O 1
ATOM 1639 N N . ASP A 1 196 ? 16.014 -4.959 -3.602 1.00 65.50 196 ASP A N 1
ATOM 1640 C CA . ASP A 1 196 ? 14.923 -5.642 -4.306 1.00 65.50 196 ASP A CA 1
ATOM 1641 C C . ASP A 1 196 ? 14.015 -4.680 -5.097 1.00 65.50 196 ASP A C 1
ATOM 1643 O O . ASP A 1 196 ? 12.952 -5.052 -5.595 1.00 65.50 196 ASP A O 1
ATOM 1647 N N . GLN A 1 197 ? 14.412 -3.413 -5.230 1.00 71.50 197 GLN A N 1
ATOM 1648 C CA . GLN A 1 197 ? 13.575 -2.424 -5.897 1.00 71.50 197 GLN A CA 1
ATOM 1649 C C . GLN A 1 197 ? 13.454 -2.717 -7.397 1.00 71.50 197 GLN A C 1
ATOM 1651 O O . GLN A 1 197 ? 14.433 -2.745 -8.146 1.00 71.50 197 GLN A O 1
ATOM 1656 N N . ASN A 1 198 ? 12.216 -2.926 -7.845 1.00 87.06 198 ASN A N 1
ATOM 1657 C CA . ASN A 1 198 ? 11.886 -3.001 -9.259 1.00 87.06 198 ASN A CA 1
ATOM 1658 C C . ASN A 1 198 ? 11.989 -1.585 -9.861 1.00 87.06 198 ASN A C 1
ATOM 1660 O O . ASN A 1 198 ? 11.221 -0.709 -9.452 1.00 87.06 198 ASN A O 1
ATOM 1664 N N . PRO A 1 199 ? 12.891 -1.342 -10.832 1.00 89.69 199 PRO A N 1
ATOM 1665 C CA . PRO A 1 199 ? 13.128 -0.001 -11.367 1.00 89.69 199 PRO A CA 1
ATOM 1666 C C . PRO A 1 199 ? 11.882 0.617 -12.011 1.00 89.69 199 PRO A C 1
ATOM 1668 O O . PRO A 1 199 ? 11.738 1.836 -12.014 1.00 89.69 199 PRO A O 1
ATOM 1671 N N . VAL A 1 200 ? 10.953 -0.204 -12.511 1.00 94.94 200 VAL A N 1
ATOM 1672 C CA . VAL A 1 200 ? 9.701 0.290 -13.092 1.00 94.94 200 VAL A CA 1
ATOM 1673 C C . VAL A 1 200 ? 8.777 0.862 -12.024 1.00 94.94 200 VAL A C 1
ATOM 1675 O O . VAL A 1 200 ? 8.230 1.947 -12.211 1.00 94.94 200 VAL A O 1
ATOM 1678 N N . ILE A 1 201 ? 8.634 0.166 -10.893 1.00 93.19 201 ILE A N 1
ATOM 1679 C CA . ILE A 1 201 ? 7.838 0.650 -9.759 1.00 93.19 201 ILE A CA 1
ATOM 1680 C C . ILE A 1 201 ? 8.448 1.921 -9.196 1.00 93.19 201 ILE A C 1
ATOM 1682 O O . ILE A 1 201 ? 7.721 2.867 -8.909 1.00 93.19 201 ILE A O 1
ATOM 1686 N N . GLU A 1 202 ? 9.775 1.962 -9.076 1.00 91.88 202 GLU A N 1
ATOM 1687 C CA . GLU A 1 202 ? 10.458 3.148 -8.575 1.00 91.88 202 GLU A CA 1
ATOM 1688 C C . GLU A 1 202 ? 10.236 4.347 -9.495 1.00 91.88 202 GLU A C 1
ATOM 1690 O O . GLU A 1 202 ? 9.815 5.409 -9.037 1.00 91.88 202 GLU A O 1
ATOM 1695 N N . GLN A 1 203 ? 10.431 4.177 -10.804 1.00 94.25 203 GLN A N 1
ATOM 1696 C CA . GLN A 1 203 ? 10.196 5.259 -11.752 1.00 94.25 203 GLN A CA 1
ATOM 1697 C C . GLN A 1 203 ? 8.728 5.702 -11.763 1.00 94.25 203 GLN A C 1
ATOM 1699 O O . GLN A 1 203 ? 8.460 6.905 -11.791 1.00 94.25 203 GLN A O 1
ATOM 1704 N N . PHE A 1 204 ? 7.778 4.763 -11.710 1.00 95.69 204 PHE A N 1
ATOM 1705 C CA . PHE A 1 204 ? 6.354 5.078 -11.611 1.00 95.69 204 PHE A CA 1
ATOM 1706 C C . PHE A 1 204 ? 6.050 5.885 -10.342 1.00 95.69 204 PHE A C 1
ATOM 1708 O O . PHE A 1 204 ? 5.461 6.965 -10.428 1.00 95.69 204 PHE A O 1
ATOM 1715 N N . TYR A 1 205 ? 6.502 5.404 -9.180 1.00 94.12 205 TYR A N 1
ATOM 1716 C CA . TYR A 1 205 ? 6.276 6.063 -7.897 1.00 94.12 205 TYR A CA 1
ATOM 1717 C C . TYR A 1 205 ? 6.864 7.471 -7.894 1.00 94.12 205 TYR A C 1
ATOM 1719 O O . TYR A 1 205 ? 6.137 8.415 -7.621 1.00 94.12 205 TYR A O 1
ATOM 1727 N N . GLN A 1 206 ? 8.128 7.655 -8.289 1.00 92.88 206 GLN A N 1
ATOM 1728 C CA . GLN A 1 206 ? 8.750 8.984 -8.335 1.00 92.88 206 GLN A CA 1
ATOM 1729 C C . GLN A 1 206 ? 8.035 9.938 -9.300 1.00 92.88 206 GLN A C 1
ATOM 1731 O O . GLN A 1 206 ? 7.881 11.121 -9.003 1.00 92.88 206 GLN A O 1
ATOM 1736 N N . THR A 1 207 ? 7.561 9.430 -10.442 1.00 94.19 207 THR A N 1
ATOM 1737 C CA . THR A 1 207 ? 6.870 10.253 -11.446 1.00 94.19 207 THR A CA 1
ATOM 1738 C C . THR A 1 207 ? 5.510 10.745 -10.946 1.00 94.19 207 THR A C 1
ATOM 1740 O O . THR A 1 207 ? 5.139 11.888 -11.215 1.00 94.19 207 THR A O 1
ATOM 1743 N N . PHE A 1 208 ? 4.768 9.910 -10.210 1.00 94.25 208 PHE A N 1
ATOM 1744 C CA . PHE A 1 208 ? 3.380 10.191 -9.816 1.00 94.25 208 PHE A CA 1
ATOM 1745 C C . PHE A 1 208 ? 3.172 10.365 -8.308 1.00 94.25 208 PHE A C 1
ATOM 1747 O O . PHE A 1 208 ? 2.033 10.489 -7.860 1.00 94.25 208 PHE A O 1
ATOM 1754 N N . LYS A 1 209 ? 4.255 10.427 -7.527 1.00 92.81 209 LYS A N 1
ATOM 1755 C CA . LYS A 1 209 ? 4.274 10.403 -6.057 1.00 92.81 209 LYS A CA 1
ATOM 1756 C C . LYS A 1 209 ? 3.200 11.264 -5.409 1.00 92.81 209 LYS A C 1
ATOM 1758 O O . LYS A 1 209 ? 2.421 10.768 -4.604 1.00 92.81 209 LYS A O 1
ATOM 1763 N N . GLN A 1 210 ? 3.155 12.548 -5.759 1.00 91.06 210 GLN A N 1
ATOM 1764 C CA . GLN A 1 210 ? 2.235 13.493 -5.129 1.00 91.06 210 GLN A CA 1
ATOM 1765 C C . GLN A 1 210 ? 0.772 13.068 -5.322 1.00 91.06 210 GLN A C 1
ATOM 1767 O O . GLN A 1 210 ? 0.022 13.017 -4.352 1.00 91.06 210 GLN A O 1
ATOM 1772 N N . LYS A 1 211 ? 0.396 12.685 -6.551 1.00 91.06 211 LYS A N 1
ATOM 1773 C CA . LYS A 1 211 ? -0.954 12.195 -6.861 1.00 91.06 211 LYS A CA 1
ATOM 1774 C C . LYS A 1 211 ? -1.247 10.867 -6.173 1.00 91.06 211 LYS A C 1
ATOM 1776 O O . LYS A 1 211 ? -2.351 10.676 -5.681 1.00 91.06 211 LYS A O 1
ATOM 1781 N N . LEU A 1 212 ? -0.271 9.957 -6.120 1.00 92.31 212 LEU A N 1
ATOM 1782 C CA . LEU A 1 212 ? -0.427 8.668 -5.441 1.00 92.31 212 LEU A CA 1
ATOM 1783 C C . LEU A 1 212 ? -0.722 8.861 -3.953 1.00 92.31 212 LEU A C 1
ATOM 1785 O O . LEU A 1 212 ? -1.681 8.283 -3.457 1.00 92.31 212 LEU A O 1
ATOM 1789 N N . ILE A 1 213 ? 0.052 9.703 -3.263 1.00 90.88 213 ILE A N 1
ATOM 1790 C CA . ILE A 1 213 ? -0.142 10.011 -1.840 1.00 90.88 213 ILE A CA 1
ATOM 1791 C C . ILE A 1 213 ? -1.521 10.646 -1.613 1.00 90.88 213 ILE A C 1
ATOM 1793 O O . ILE A 1 213 ? -2.275 10.177 -0.761 1.00 90.88 213 ILE A O 1
ATOM 1797 N N . GLU A 1 214 ? -1.877 11.662 -2.406 1.00 89.50 214 GLU A N 1
ATOM 1798 C CA . GLU A 1 214 ? -3.166 12.357 -2.314 1.00 89.50 214 GLU A CA 1
ATOM 1799 C C . GLU A 1 214 ? -4.349 11.409 -2.563 1.00 89.50 214 GLU A C 1
ATOM 1801 O O . GLU A 1 214 ? -5.306 11.362 -1.790 1.00 89.50 214 GLU A O 1
ATOM 1806 N N . TYR A 1 215 ? -4.314 10.634 -3.643 1.00 90.19 215 TYR A N 1
ATOM 1807 C CA . TYR A 1 215 ? -5.438 9.782 -4.015 1.00 90.19 215 TYR A CA 1
ATOM 1808 C C . TYR A 1 215 ? -5.552 8.549 -3.136 1.00 90.19 215 TYR A C 1
ATOM 1810 O O . TYR A 1 215 ? -6.673 8.105 -2.899 1.00 90.19 215 TYR A O 1
ATOM 1818 N N . LYS A 1 216 ? -4.443 8.031 -2.603 1.00 88.31 216 LYS A N 1
ATOM 1819 C CA . LYS A 1 216 ? -4.467 6.877 -1.703 1.00 88.31 216 LYS A CA 1
ATOM 1820 C C . LYS A 1 216 ? -5.152 7.220 -0.388 1.00 88.31 216 LYS A C 1
ATOM 1822 O O . LYS A 1 216 ? -6.144 6.579 -0.050 1.00 88.31 216 LYS A O 1
ATOM 1827 N N . ILE A 1 217 ? -4.728 8.298 0.281 1.00 87.06 217 ILE A N 1
ATOM 1828 C CA . ILE A 1 217 ? -5.345 8.689 1.555 1.00 87.06 217 ILE A CA 1
ATOM 1829 C C . ILE A 1 217 ? -6.825 9.044 1.382 1.00 87.06 217 ILE A C 1
ATOM 1831 O O . ILE A 1 217 ? -7.639 8.743 2.248 1.00 87.06 217 ILE A O 1
ATOM 1835 N N . ASN A 1 218 ? -7.228 9.591 0.237 1.00 85.69 218 ASN A N 1
ATOM 1836 C CA . ASN A 1 218 ? -8.635 9.885 -0.036 1.00 85.69 218 ASN A CA 1
ATOM 1837 C C . ASN A 1 218 ? -9.433 8.696 -0.608 1.00 85.69 218 ASN A C 1
ATOM 1839 O O . ASN A 1 218 ? -10.649 8.798 -0.736 1.00 85.69 218 ASN A O 1
ATOM 1843 N N . GLY A 1 219 ? -8.791 7.572 -0.943 1.00 81.38 219 GLY A N 1
ATOM 1844 C CA . GLY A 1 219 ? -9.448 6.423 -1.574 1.00 81.38 219 GLY A CA 1
ATOM 1845 C C . GLY A 1 219 ? -9.976 6.711 -2.985 1.00 81.38 219 GLY A C 1
ATOM 1846 O O . GLY A 1 219 ? -11.005 6.169 -3.375 1.00 81.38 219 GLY A O 1
ATOM 1847 N N . HIS A 1 220 ? -9.322 7.583 -3.755 1.00 86.88 220 HIS A N 1
ATOM 1848 C CA . HIS A 1 220 ? -9.757 8.034 -5.083 1.00 86.88 220 HIS A CA 1
ATOM 1849 C C . HIS A 1 220 ? -9.077 7.268 -6.238 1.00 86.88 220 HIS A C 1
ATOM 1851 O O . HIS A 1 220 ? -8.440 7.875 -7.103 1.00 86.88 220 HIS A O 1
ATOM 1857 N N . LEU A 1 221 ? -9.213 5.939 -6.284 1.00 85.38 221 LEU A N 1
ATOM 1858 C CA . LEU A 1 221 ? -8.631 5.118 -7.355 1.00 85.38 221 LEU A CA 1
ATOM 1859 C C . LEU A 1 221 ? -9.102 5.550 -8.750 1.00 85.38 221 LEU A C 1
ATOM 1861 O O . LEU A 1 221 ? -8.301 5.700 -9.665 1.00 85.38 221 LEU A O 1
ATOM 1865 N N . GLU A 1 222 ? -10.396 5.797 -8.922 1.00 85.94 222 GLU A N 1
ATOM 1866 C CA . GLU A 1 222 ? -10.973 6.100 -10.231 1.00 85.94 222 GLU A CA 1
ATOM 1867 C C . GLU A 1 222 ? -10.418 7.417 -10.798 1.00 85.94 222 GLU A C 1
ATOM 1869 O O . GLU A 1 222 ? -10.161 7.528 -11.997 1.00 85.94 222 GLU A O 1
ATOM 1874 N N . LYS A 1 223 ? -10.158 8.405 -9.927 1.00 88.31 223 LYS A N 1
ATOM 1875 C CA . LYS A 1 223 ? -9.488 9.654 -10.319 1.00 88.31 223 LYS A CA 1
ATOM 1876 C C . LYS A 1 223 ? -8.038 9.401 -10.724 1.00 88.31 223 LYS A C 1
ATOM 1878 O O . LYS A 1 223 ? -7.601 9.946 -11.731 1.00 88.31 223 LYS A O 1
ATOM 1883 N N . LEU A 1 224 ? -7.322 8.535 -9.999 1.00 90.50 224 LEU A N 1
ATOM 1884 C CA . LEU A 1 224 ? -5.965 8.134 -10.371 1.00 90.50 224 LEU A CA 1
ATOM 1885 C C . LEU A 1 224 ? -5.928 7.502 -11.767 1.00 90.50 224 LEU A C 1
ATOM 1887 O O . LEU A 1 224 ? -5.110 7.893 -12.593 1.00 90.50 224 LEU A O 1
ATOM 1891 N N . ILE A 1 225 ? -6.824 6.550 -12.036 1.00 90.81 225 ILE A N 1
ATOM 1892 C CA . ILE A 1 225 ? -6.899 5.844 -13.323 1.00 90.81 225 ILE A CA 1
ATOM 1893 C C . ILE A 1 225 ? -7.167 6.828 -14.464 1.00 90.81 225 ILE A C 1
ATOM 1895 O O . ILE A 1 225 ? -6.512 6.760 -15.506 1.00 90.81 225 ILE A O 1
ATOM 1899 N N . ASN A 1 226 ? -8.099 7.760 -14.263 1.00 89.81 226 ASN A N 1
ATOM 1900 C CA . ASN A 1 226 ? -8.414 8.778 -15.261 1.00 89.81 226 ASN A CA 1
ATOM 1901 C C . ASN A 1 226 ? -7.209 9.681 -15.547 1.00 89.81 226 ASN A C 1
ATOM 1903 O O . ASN A 1 226 ? -6.871 9.894 -16.710 1.00 89.81 226 ASN A O 1
ATOM 1907 N N . ASP A 1 227 ? -6.519 10.138 -14.503 1.00 90.25 227 ASP A N 1
ATOM 1908 C CA . ASP A 1 227 ? -5.352 11.010 -14.625 1.00 90.25 227 ASP A CA 1
ATOM 1909 C C . ASP A 1 227 ? -4.158 10.337 -15.311 1.00 90.25 227 ASP A C 1
ATOM 1911 O O . ASP A 1 227 ? -3.416 10.993 -16.040 1.00 90.25 227 ASP A O 1
ATOM 1915 N N . LEU A 1 228 ? -3.953 9.037 -15.084 1.00 91.06 228 LEU A N 1
ATOM 1916 C CA . LEU A 1 228 ? -2.897 8.254 -15.740 1.00 91.06 228 LEU A CA 1
ATOM 1917 C C . LEU A 1 228 ? -3.270 7.847 -17.179 1.00 91.06 228 LEU A C 1
ATOM 1919 O O . LEU A 1 228 ? -2.408 7.434 -17.964 1.00 91.06 228 LEU A O 1
ATOM 1923 N N . GLY A 1 229 ? -4.548 7.983 -17.539 1.00 92.00 229 GLY A N 1
ATOM 1924 C CA . GLY A 1 229 ? -5.152 7.425 -18.740 1.00 92.00 229 GLY A CA 1
ATOM 1925 C C . GLY A 1 229 ? -5.492 5.948 -18.547 1.00 92.00 229 GLY A C 1
ATOM 1926 O O . GLY A 1 229 ? -4.600 5.111 -18.389 1.00 92.00 229 GLY A O 1
ATOM 1927 N N . LYS A 1 230 ? -6.789 5.621 -18.619 1.00 91.25 230 LYS A N 1
ATOM 1928 C CA . LYS A 1 230 ? -7.326 4.281 -18.330 1.00 91.25 230 LYS A CA 1
ATOM 1929 C C . LYS A 1 230 ? -6.595 3.161 -19.076 1.00 91.25 230 LYS A C 1
ATOM 1931 O O . LYS A 1 230 ? -6.167 2.198 -18.449 1.00 91.25 230 LYS A O 1
ATOM 1936 N N . ASP A 1 231 ? -6.385 3.307 -20.381 1.00 93.31 231 ASP A N 1
ATOM 1937 C CA . ASP A 1 231 ? -5.737 2.268 -21.192 1.00 93.31 231 ASP A CA 1
ATOM 1938 C C . ASP A 1 231 ? -4.275 2.042 -20.798 1.00 93.31 231 ASP A C 1
ATOM 1940 O O . ASP A 1 231 ? -3.803 0.905 -20.768 1.00 93.31 231 ASP A O 1
ATOM 1944 N N . ASN A 1 232 ? -3.559 3.114 -20.454 1.00 94.06 232 ASN A N 1
ATOM 1945 C CA . ASN A 1 232 ? -2.187 3.005 -19.975 1.00 94.06 232 ASN A CA 1
ATOM 1946 C C . ASN A 1 232 ? -2.151 2.339 -18.597 1.00 94.06 232 ASN A C 1
ATOM 1948 O O . ASN A 1 232 ? -1.314 1.468 -18.367 1.00 94.06 232 ASN A O 1
ATOM 1952 N N . PHE A 1 233 ? -3.066 2.706 -17.694 1.00 93.50 233 PHE A N 1
ATOM 1953 C CA . PHE A 1 233 ? -3.175 2.083 -16.374 1.00 93.50 233 PHE A CA 1
ATOM 1954 C C . PHE A 1 233 ? -3.459 0.581 -16.474 1.00 93.50 233 PHE A C 1
ATOM 1956 O O . PHE A 1 233 ? -2.770 -0.213 -15.837 1.00 93.50 233 PHE A O 1
ATOM 1963 N N . LEU A 1 234 ? -4.397 0.171 -17.331 1.00 93.00 234 LEU A N 1
ATOM 1964 C CA . LEU A 1 234 ? -4.705 -1.244 -17.548 1.00 93.00 234 LEU A CA 1
ATOM 1965 C C . LEU A 1 234 ? -3.517 -2.012 -18.149 1.00 93.00 234 LEU A C 1
ATOM 1967 O O . LEU A 1 234 ? -3.225 -3.126 -17.712 1.00 93.00 234 LEU A O 1
ATOM 1971 N N . GLN A 1 235 ? -2.785 -1.411 -19.095 1.00 95.62 235 GLN A N 1
ATOM 1972 C CA . GLN A 1 235 ? -1.538 -1.989 -19.616 1.00 95.62 235 GLN A CA 1
ATOM 1973 C C . GLN A 1 235 ? -0.490 -2.160 -18.514 1.00 95.62 235 GLN A C 1
ATOM 1975 O O . GLN A 1 235 ? 0.168 -3.198 -18.442 1.00 95.62 235 GLN A O 1
ATOM 1980 N N . PHE A 1 236 ? -0.353 -1.171 -17.631 1.00 96.00 236 PHE A N 1
ATOM 1981 C CA . PHE A 1 236 ? 0.573 -1.244 -16.509 1.00 96.00 236 PHE A CA 1
ATOM 1982 C C . PHE A 1 236 ? 0.177 -2.325 -15.506 1.00 96.00 236 PHE A C 1
ATOM 1984 O O . PHE A 1 236 ? 1.023 -3.131 -15.135 1.00 96.00 236 PHE A O 1
ATOM 1991 N N . ASN A 1 237 ? -1.100 -2.416 -15.129 1.00 93.94 237 ASN A N 1
ATOM 1992 C CA . ASN A 1 237 ? -1.578 -3.467 -14.232 1.00 93.94 237 ASN A CA 1
ATOM 1993 C C . ASN A 1 237 ? -1.361 -4.869 -14.825 1.00 93.94 237 ASN A C 1
ATOM 1995 O O . ASN A 1 237 ? -0.871 -5.773 -14.152 1.00 93.94 237 ASN A O 1
ATOM 1999 N N . SER A 1 238 ? -1.638 -5.040 -16.121 1.00 94.19 238 SER A N 1
ATOM 2000 C CA . SER A 1 238 ? -1.351 -6.292 -16.829 1.00 94.19 238 SER A CA 1
ATOM 2001 C C . SER A 1 238 ? 0.143 -6.636 -16.803 1.00 94.19 238 SER A C 1
ATOM 2003 O O . SER A 1 238 ? 0.521 -7.783 -16.543 1.00 94.19 238 SER A O 1
ATOM 2005 N N . TRP A 1 239 ? 1.004 -5.635 -17.006 1.00 96.12 239 TRP A N 1
ATOM 2006 C CA . TRP A 1 239 ? 2.449 -5.797 -16.902 1.00 96.12 239 TRP A CA 1
ATOM 2007 C C . TRP A 1 239 ? 2.886 -6.214 -15.491 1.00 96.12 239 TRP A C 1
ATOM 2009 O O . TRP A 1 239 ? 3.684 -7.146 -15.366 1.00 96.12 239 TRP A O 1
ATOM 2019 N N . LEU A 1 240 ? 2.331 -5.596 -14.439 1.00 94.50 240 LEU A N 1
ATOM 2020 C CA . LEU A 1 240 ? 2.594 -5.971 -13.046 1.00 94.50 240 LEU A CA 1
ATOM 2021 C C . LEU A 1 240 ? 2.258 -7.437 -12.801 1.00 94.50 240 LEU A C 1
ATOM 2023 O O . LEU A 1 240 ? 3.119 -8.194 -12.353 1.00 94.50 240 LEU A O 1
ATOM 2027 N N . ASN A 1 241 ? 1.052 -7.856 -13.179 1.00 91.50 241 ASN A N 1
ATOM 2028 C CA . ASN A 1 241 ? 0.602 -9.231 -12.998 1.00 91.50 241 ASN A CA 1
ATOM 2029 C C . ASN A 1 241 ? 1.531 -10.221 -13.709 1.00 91.50 241 ASN A C 1
ATOM 2031 O O . ASN A 1 241 ? 1.979 -11.199 -13.106 1.00 91.50 241 ASN A O 1
ATOM 2035 N N . LYS A 1 242 ? 1.910 -9.945 -14.963 1.00 93.31 242 LYS A N 1
ATOM 2036 C CA . LYS A 1 242 ? 2.855 -10.783 -15.718 1.00 93.31 242 LYS A CA 1
ATOM 2037 C C . LYS A 1 242 ? 4.233 -10.832 -15.047 1.00 93.31 242 LYS A C 1
ATOM 2039 O O . LYS A 1 242 ? 4.809 -11.913 -14.902 1.00 93.31 242 LYS A O 1
ATOM 2044 N N . TYR A 1 243 ? 4.768 -9.682 -14.632 1.00 93.38 243 TYR A N 1
ATOM 2045 C CA . TYR A 1 243 ? 6.093 -9.584 -14.022 1.00 93.38 243 TYR A CA 1
ATOM 2046 C C . TYR A 1 243 ? 6.151 -10.309 -12.680 1.00 93.38 243 TYR A C 1
ATOM 2048 O O . TYR A 1 243 ? 7.026 -11.149 -12.480 1.00 93.38 243 TYR A O 1
ATOM 2056 N N . TYR A 1 244 ? 5.212 -10.037 -11.776 1.00 90.31 244 TYR A N 1
ATOM 2057 C CA . TYR A 1 244 ? 5.214 -10.593 -10.424 1.00 90.31 244 TYR A CA 1
ATOM 2058 C C . TYR A 1 244 ? 4.698 -12.033 -10.357 1.00 90.31 244 TYR A C 1
ATOM 2060 O O . TYR A 1 244 ? 5.070 -12.758 -9.442 1.00 90.31 244 TYR A O 1
ATOM 2068 N N . THR A 1 245 ? 3.978 -12.525 -11.369 1.00 90.12 245 THR A N 1
ATOM 2069 C CA . THR A 1 245 ? 3.752 -13.975 -11.520 1.00 90.12 245 THR A CA 1
ATOM 2070 C C . THR A 1 245 ? 5.065 -14.707 -11.809 1.00 90.12 245 THR A C 1
ATOM 2072 O O . THR A 1 245 ? 5.343 -15.765 -11.246 1.00 90.12 245 THR A O 1
ATOM 2075 N N . LYS A 1 246 ? 5.908 -14.142 -12.680 1.00 90.44 246 LYS A N 1
ATOM 2076 C CA . LYS A 1 246 ? 7.145 -14.788 -13.133 1.00 90.44 246 LYS A CA 1
ATOM 2077 C C . LYS A 1 246 ? 8.333 -14.577 -12.189 1.00 90.44 246 LYS A C 1
ATOM 2079 O O . LYS A 1 246 ? 9.158 -15.473 -12.007 1.00 90.44 246 LYS A O 1
ATOM 2084 N N . TYR A 1 247 ? 8.429 -13.391 -11.604 1.00 88.81 247 TYR A N 1
ATOM 2085 C CA . TYR A 1 247 ? 9.498 -12.962 -10.710 1.00 88.81 247 TYR A CA 1
ATOM 2086 C C . TYR A 1 247 ? 8.927 -12.672 -9.318 1.00 88.81 247 TYR A C 1
ATOM 2088 O O . TYR A 1 247 ? 9.093 -11.579 -8.777 1.00 88.81 247 TYR A O 1
ATOM 2096 N N . SER A 1 248 ? 8.224 -13.657 -8.759 1.00 83.56 248 SER A N 1
ATOM 2097 C CA . SER A 1 248 ? 7.352 -13.513 -7.585 1.00 83.56 248 SER A CA 1
ATOM 2098 C C . SER A 1 248 ? 8.065 -13.204 -6.276 1.00 83.56 248 SER A C 1
ATOM 2100 O O . SER A 1 248 ? 7.487 -12.553 -5.409 1.00 83.56 248 SER A O 1
ATOM 2102 N N . SER A 1 249 ? 9.330 -13.600 -6.127 1.00 82.19 249 SER A N 1
ATOM 2103 C CA . SER A 1 249 ? 10.087 -13.374 -4.895 1.00 82.19 249 SER A CA 1
ATOM 2104 C C . SER A 1 249 ? 11.353 -12.543 -5.117 1.00 82.19 249 SER A C 1
ATOM 2106 O O . SER A 1 249 ? 11.942 -12.594 -6.205 1.00 82.19 249 SER A O 1
ATOM 2108 N N . PRO A 1 250 ? 11.821 -11.833 -4.072 1.00 80.00 250 PRO A N 1
ATOM 2109 C CA . PRO A 1 250 ? 13.097 -11.121 -4.107 1.00 80.00 250 PRO A CA 1
ATOM 2110 C C . PRO A 1 250 ? 14.252 -12.029 -4.538 1.00 80.00 250 PRO A C 1
ATOM 2112 O O . PRO A 1 250 ? 15.057 -11.677 -5.393 1.00 80.00 250 PRO A O 1
ATOM 2115 N N . THR A 1 251 ? 14.281 -13.256 -4.013 1.00 82.31 251 THR A N 1
ATOM 2116 C CA . THR A 1 251 ? 15.303 -14.255 -4.336 1.00 82.31 251 THR A CA 1
ATOM 2117 C C . THR A 1 251 ? 15.294 -14.627 -5.817 1.00 82.31 251 THR A C 1
ATOM 2119 O O . THR A 1 251 ? 16.353 -14.724 -6.430 1.00 82.31 251 THR A O 1
ATOM 2122 N N . ILE A 1 252 ? 14.115 -14.807 -6.424 1.00 85.25 252 ILE A N 1
ATOM 2123 C CA . ILE A 1 252 ? 14.019 -15.088 -7.864 1.00 85.25 252 ILE A CA 1
ATOM 2124 C C . ILE A 1 252 ? 14.521 -13.887 -8.674 1.00 85.25 252 ILE A C 1
ATOM 2126 O O . ILE A 1 252 ? 15.252 -14.081 -9.646 1.00 85.25 252 ILE A O 1
ATOM 2130 N N . ARG A 1 253 ? 14.159 -12.659 -8.280 1.00 86.81 253 ARG A N 1
ATOM 2131 C CA . ARG A 1 253 ? 14.608 -11.423 -8.945 1.00 86.81 253 ARG A CA 1
ATOM 2132 C C . ARG A 1 253 ? 16.118 -11.226 -8.860 1.00 86.81 253 ARG A C 1
ATOM 2134 O O . ARG A 1 253 ? 16.715 -10.793 -9.841 1.00 86.81 253 ARG A O 1
ATOM 2141 N N . GLU A 1 254 ? 16.721 -11.576 -7.730 1.00 83.75 254 GLU A N 1
ATOM 2142 C CA . GLU A 1 254 ? 18.167 -11.519 -7.514 1.00 83.75 254 GLU A CA 1
ATOM 2143 C C . GLU A 1 254 ? 18.905 -12.564 -8.364 1.00 83.75 254 GLU A C 1
ATOM 2145 O O . GLU A 1 254 ? 19.827 -12.222 -9.101 1.00 83.75 254 GLU A O 1
ATOM 2150 N N . ILE A 1 255 ? 18.456 -13.826 -8.347 1.00 85.62 255 ILE A N 1
ATOM 2151 C CA . ILE A 1 255 ? 19.059 -14.906 -9.150 1.00 85.62 255 ILE A CA 1
ATOM 2152 C C . ILE A 1 255 ? 18.960 -14.598 -10.649 1.00 85.62 255 ILE A C 1
ATOM 2154 O O . ILE A 1 255 ? 19.904 -14.829 -11.402 1.00 85.62 255 ILE A O 1
ATOM 2158 N N . LYS A 1 256 ? 17.816 -14.068 -11.088 1.00 85.44 256 LYS A N 1
ATOM 2159 C CA . LYS A 1 256 ? 17.542 -13.742 -12.492 1.00 85.44 256 LYS A CA 1
ATOM 2160 C C . LYS A 1 256 ? 17.841 -12.284 -12.827 1.00 85.44 256 LYS A C 1
ATOM 2162 O O . LYS A 1 256 ? 17.250 -11.739 -13.754 1.00 85.44 256 LYS A O 1
ATOM 2167 N N . PHE A 1 257 ? 18.732 -11.625 -12.087 1.00 81.06 257 PHE A N 1
ATOM 2168 C CA . PHE A 1 257 ? 18.958 -10.192 -12.265 1.00 81.06 257 PHE A CA 1
ATOM 2169 C C . PHE A 1 257 ? 19.372 -9.839 -13.705 1.00 81.06 257 PHE A C 1
ATOM 2171 O O . PHE A 1 257 ? 18.794 -8.922 -14.290 1.00 81.06 257 PHE A O 1
ATOM 2178 N N . ASN A 1 258 ? 20.288 -10.623 -14.287 1.00 83.88 258 ASN A N 1
ATOM 2179 C CA . ASN A 1 258 ? 20.814 -10.466 -15.652 1.00 83.88 258 ASN A CA 1
ATOM 2180 C C . ASN A 1 258 ? 20.059 -11.290 -16.714 1.00 83.88 258 ASN A C 1
ATOM 2182 O O . ASN A 1 258 ? 20.583 -11.504 -17.799 1.00 83.88 258 ASN A O 1
ATOM 2186 N N . ASP A 1 259 ? 18.870 -11.804 -16.401 1.00 89.62 259 ASP A N 1
ATOM 2187 C CA . ASP A 1 259 ? 18.043 -12.539 -17.364 1.00 89.62 259 ASP A CA 1
ATOM 2188 C C . ASP A 1 259 ? 17.556 -11.595 -18.478 1.00 89.62 259 ASP A C 1
ATOM 2190 O O . ASP A 1 259 ? 16.882 -10.604 -18.185 1.00 89.62 259 ASP A O 1
ATOM 2194 N N . ASP A 1 260 ? 17.876 -11.893 -19.741 1.00 93.19 260 ASP A N 1
ATOM 2195 C CA . ASP A 1 260 ? 17.526 -11.046 -20.895 1.00 93.19 260 ASP A CA 1
ATOM 2196 C C . ASP A 1 260 ? 16.018 -10.786 -20.964 1.00 93.19 260 ASP A C 1
ATOM 2198 O O . ASP A 1 260 ? 15.570 -9.661 -21.185 1.00 93.19 260 ASP A O 1
ATOM 2202 N N . GLU A 1 261 ? 15.213 -11.814 -20.690 1.00 93.44 261 GLU A N 1
ATOM 2203 C CA . GLU A 1 261 ? 13.759 -11.691 -20.694 1.00 93.44 261 GLU A CA 1
ATOM 2204 C C . GLU A 1 261 ? 13.266 -10.751 -19.582 1.00 93.44 261 GLU A C 1
ATOM 2206 O O . GLU A 1 261 ? 12.336 -9.970 -19.790 1.00 93.44 261 GLU A O 1
ATOM 2211 N N . ARG A 1 262 ? 13.927 -10.752 -18.416 1.00 91.88 262 ARG A N 1
ATOM 2212 C CA . ARG A 1 262 ? 13.632 -9.805 -17.332 1.00 91.88 262 ARG A CA 1
ATOM 2213 C C . ARG A 1 262 ? 13.947 -8.377 -17.759 1.00 91.88 262 ARG A C 1
ATOM 2215 O O . ARG A 1 262 ? 13.165 -7.477 -17.458 1.00 91.88 262 ARG A O 1
ATOM 2222 N N . GLN A 1 263 ? 15.074 -8.163 -18.435 1.00 93.31 263 GLN A N 1
ATOM 2223 C CA . GLN A 1 263 ? 15.483 -6.838 -18.905 1.00 93.31 263 GLN A CA 1
ATOM 2224 C C . GLN A 1 263 ? 14.532 -6.303 -19.980 1.00 93.31 263 GLN A C 1
ATOM 2226 O O . GLN A 1 263 ? 14.143 -5.136 -19.919 1.00 93.31 263 GLN A O 1
ATOM 2231 N N . ILE A 1 264 ? 14.070 -7.164 -20.893 1.00 95.50 264 ILE A N 1
ATOM 2232 C CA . ILE A 1 264 ? 13.024 -6.826 -21.869 1.00 95.50 264 ILE A CA 1
ATOM 2233 C C . ILE A 1 264 ? 11.742 -6.403 -21.147 1.00 95.50 264 ILE A C 1
ATOM 2235 O O . ILE A 1 264 ? 11.227 -5.318 -21.411 1.00 95.50 264 ILE A O 1
ATOM 2239 N N . MET A 1 265 ? 11.266 -7.197 -20.181 1.00 95.81 265 MET A N 1
ATOM 2240 C CA . MET A 1 265 ? 10.064 -6.852 -19.415 1.00 95.81 265 MET A CA 1
ATOM 2241 C C . MET A 1 265 ? 10.231 -5.544 -18.635 1.00 95.81 265 MET A C 1
ATOM 2243 O O . MET A 1 265 ? 9.294 -4.754 -18.575 1.00 95.81 265 MET A O 1
ATOM 2247 N N . ILE A 1 266 ? 11.405 -5.274 -18.057 1.00 95.12 266 ILE A N 1
ATOM 2248 C CA . ILE A 1 266 ? 11.686 -3.979 -17.421 1.00 95.12 266 ILE A CA 1
ATOM 2249 C C . ILE A 1 266 ? 11.557 -2.848 -18.450 1.00 95.12 266 ILE A C 1
ATOM 2251 O O . ILE A 1 266 ? 10.851 -1.877 -18.186 1.00 95.12 266 ILE A O 1
ATOM 2255 N N . GLY A 1 267 ? 12.169 -2.983 -19.629 1.00 96.69 267 GLY A N 1
ATOM 2256 C CA . GLY A 1 267 ? 12.068 -1.996 -20.709 1.00 96.69 267 GLY A CA 1
ATOM 2257 C C . GLY A 1 267 ? 10.626 -1.729 -21.158 1.00 96.69 267 GLY A C 1
ATOM 2258 O O . GLY A 1 267 ? 10.234 -0.571 -21.306 1.00 96.69 267 GLY A O 1
ATOM 2259 N N . GLU A 1 268 ? 9.815 -2.782 -21.304 1.00 97.31 268 GLU A N 1
ATOM 2260 C CA . GLU A 1 268 ? 8.376 -2.678 -21.595 1.00 97.31 268 GLU A CA 1
ATOM 2261 C C . GLU A 1 268 ? 7.645 -1.864 -20.519 1.00 97.31 268 GLU A C 1
ATOM 2263 O O . GLU A 1 268 ? 6.930 -0.911 -20.836 1.00 97.31 268 GLU A O 1
ATOM 2268 N N . GLY A 1 269 ? 7.874 -2.190 -19.243 1.00 97.25 269 GLY A N 1
ATOM 2269 C CA . GLY A 1 269 ? 7.271 -1.485 -18.113 1.00 97.25 269 GLY A CA 1
ATOM 2270 C C . GLY A 1 269 ? 7.642 -0.001 -18.087 1.00 97.25 269 GLY A C 1
ATOM 2271 O O . GLY A 1 269 ? 6.768 0.854 -17.954 1.00 97.25 269 GLY A O 1
ATOM 2272 N N . LEU A 1 270 ? 8.922 0.327 -18.291 1.00 97.31 270 LEU A N 1
ATOM 2273 C CA . LEU A 1 270 ? 9.394 1.715 -18.355 1.00 97.31 270 LEU A CA 1
ATOM 2274 C C . LEU A 1 270 ? 8.755 2.504 -19.504 1.00 97.31 270 LEU A C 1
ATOM 2276 O O . LEU A 1 270 ? 8.417 3.677 -19.333 1.00 97.31 270 LEU A O 1
ATOM 2280 N N . SER A 1 271 ? 8.548 1.866 -20.660 1.00 96.81 271 SER A N 1
ATOM 2281 C CA . SER A 1 271 ? 7.858 2.489 -21.792 1.00 96.81 271 SER A CA 1
ATOM 2282 C C . SER A 1 271 ? 6.399 2.822 -21.463 1.00 96.81 271 SER A C 1
ATOM 2284 O O . SER A 1 271 ? 5.928 3.905 -21.811 1.00 96.81 271 SER A O 1
ATOM 2286 N N . ILE A 1 272 ? 5.692 1.942 -20.744 1.00 97.00 272 ILE A N 1
ATOM 2287 C CA . ILE A 1 272 ? 4.313 2.202 -20.297 1.00 97.00 272 ILE A CA 1
ATOM 2288 C C . ILE A 1 272 ? 4.272 3.420 -19.361 1.00 97.00 272 ILE A C 1
ATOM 2290 O O . ILE A 1 272 ? 3.463 4.327 -19.566 1.00 97.00 272 ILE A O 1
ATOM 2294 N N . VAL A 1 273 ? 5.184 3.492 -18.384 1.00 96.31 273 VAL A N 1
ATOM 2295 C CA . VAL A 1 273 ? 5.283 4.635 -17.455 1.00 96.31 273 VAL A CA 1
ATOM 2296 C C . VAL A 1 273 ? 5.565 5.945 -18.203 1.00 96.31 273 VAL A C 1
ATOM 2298 O O . VAL A 1 273 ? 4.980 6.982 -17.883 1.00 96.31 273 VAL A O 1
ATOM 2301 N N . ALA A 1 274 ? 6.423 5.917 -19.227 1.00 94.75 274 ALA A N 1
ATOM 2302 C CA . ALA A 1 274 ? 6.706 7.093 -20.050 1.00 94.75 274 ALA A CA 1
ATOM 2303 C C . ALA A 1 274 ? 5.448 7.616 -20.770 1.00 94.75 274 ALA A C 1
ATOM 2305 O O . ALA A 1 274 ? 5.168 8.813 -20.706 1.00 94.75 274 ALA A O 1
ATOM 2306 N N . LYS A 1 275 ? 4.634 6.725 -21.354 1.00 93.38 275 LYS A N 1
ATOM 2307 C CA . LYS A 1 275 ? 3.362 7.095 -22.006 1.00 93.38 275 LYS A CA 1
ATOM 2308 C C . LYS A 1 275 ? 2.362 7.724 -21.031 1.00 93.38 275 LYS A C 1
ATOM 2310 O O . LYS A 1 275 ? 1.698 8.701 -21.368 1.00 93.38 275 LYS A O 1
ATOM 2315 N N . MET A 1 276 ? 2.270 7.211 -19.802 1.00 94.00 276 MET A N 1
ATOM 2316 C CA . MET A 1 276 ? 1.423 7.816 -18.760 1.00 94.00 276 MET A CA 1
ATOM 2317 C C . MET A 1 276 ? 1.846 9.249 -18.434 1.00 94.00 276 MET A C 1
ATOM 2319 O O . MET A 1 276 ? 1.008 10.128 -18.241 1.00 94.00 276 MET A O 1
ATOM 2323 N N . ARG A 1 277 ? 3.159 9.498 -18.378 1.00 90.19 277 ARG A N 1
ATOM 2324 C CA . ARG A 1 277 ? 3.701 10.829 -18.092 1.00 90.19 277 ARG A CA 1
ATOM 2325 C C . ARG A 1 277 ? 3.356 11.828 -19.196 1.00 90.19 277 ARG A C 1
ATOM 2327 O O . ARG A 1 277 ? 3.054 12.980 -18.891 1.00 90.19 277 ARG A O 1
ATOM 2334 N N . GLU A 1 278 ? 3.405 11.401 -20.455 1.00 86.44 278 GLU A N 1
ATOM 2335 C CA . GLU A 1 278 ? 3.040 12.234 -21.604 1.00 86.44 278 GLU A CA 1
ATOM 2336 C C . GLU A 1 278 ? 1.570 12.666 -21.545 1.00 86.44 278 GLU A C 1
ATOM 2338 O O . GLU A 1 278 ? 1.289 13.851 -21.722 1.00 86.44 278 GLU A O 1
ATOM 2343 N N . ASN A 1 279 ? 0.656 11.759 -21.180 1.00 74.44 279 ASN A N 1
ATOM 2344 C CA . ASN A 1 279 ? -0.767 12.081 -21.024 1.00 74.44 279 ASN A CA 1
ATOM 2345 C C . ASN A 1 279 ? -1.020 13.216 -20.022 1.00 74.44 279 ASN A C 1
ATOM 2347 O O . ASN A 1 279 ? -1.812 14.110 -20.295 1.00 74.44 279 ASN A O 1
ATOM 2351 N N . ILE A 1 280 ? -0.331 13.228 -18.878 1.00 68.50 280 ILE A N 1
ATOM 2352 C CA . ILE A 1 280 ? -0.545 14.254 -17.842 1.00 68.50 280 ILE A CA 1
ATOM 2353 C C . ILE A 1 280 ? -0.082 15.644 -18.293 1.00 68.50 280 ILE A C 1
ATOM 2355 O O . ILE A 1 280 ? -0.664 16.648 -17.883 1.00 68.50 280 ILE A O 1
ATOM 2359 N N . ASN A 1 281 ? 0.944 15.720 -19.141 1.00 60.66 281 ASN A N 1
ATOM 2360 C CA . ASN A 1 281 ? 1.430 16.997 -19.662 1.00 60.66 281 ASN A CA 1
ATOM 2361 C C . ASN A 1 281 ? 0.536 17.575 -20.768 1.00 60.66 281 ASN A C 1
ATOM 2363 O O . ASN A 1 281 ? 0.648 18.760 -21.052 1.00 60.66 281 ASN A O 1
ATOM 2367 N N . TYR A 1 282 ? -0.350 16.775 -21.367 1.00 48.78 282 TYR A N 1
ATOM 2368 C CA . TYR A 1 282 ? -1.311 17.241 -22.372 1.00 48.78 282 TYR A CA 1
ATOM 2369 C C . TYR A 1 282 ? -2.536 17.956 -21.775 1.00 48.78 282 TYR A C 1
ATOM 2371 O O . TYR A 1 282 ? -3.239 18.654 -22.502 1.00 48.78 282 TYR A O 1
ATOM 2379 N N . PHE A 1 283 ? -2.794 17.798 -20.471 1.00 46.19 283 PHE A N 1
ATOM 2380 C CA . PHE A 1 283 ? -3.944 18.392 -19.770 1.00 46.19 283 PHE A CA 1
ATOM 2381 C C . PHE A 1 283 ? -3.567 19.535 -18.805 1.00 46.19 283 PHE A C 1
ATOM 2383 O O . PHE A 1 283 ? -4.406 19.958 -18.008 1.00 46.19 283 PHE A O 1
ATOM 2390 N N . LYS A 1 284 ? -2.320 20.022 -18.853 1.00 44.97 284 LYS A N 1
ATOM 2391 C CA . LYS A 1 284 ? -1.867 21.243 -18.165 1.00 44.97 284 LYS A CA 1
ATOM 2392 C C . LYS A 1 284 ? -1.740 22.391 -19.155 1.00 44.97 284 LYS A C 1
ATOM 2394 O O . LYS A 1 284 ? -2.064 23.524 -18.743 1.00 44.97 284 LYS A O 1
#

Foldseek 3Di:
DVLLVVLLVLCCVLLHVVCSVLQVVLLVLEPEEEEQEPPPPLPPDPVCVCVVLVQWADDVVSVVVVVVVDRPSVVCQVVQDWAKGWGADPRDIHMYTYGYPDDDDQDPPQLVVLLRSLQSLQWDWPDDDPAWTWIFRQQWIDTTGDDDDTDDLPLVSSLLSSVVSLVSLVVCLVVVNDNPDDNVSSVVVNVVVVLQDQVLSVLLCVLCVSVSSVCRSVVNNVVVCVLLPVVLVVVLSVLSVVLCVQCVDSVSCVVCVVPPVNVVSSVVSNVSSVSSSVSNVVVD